Protein AF-A0A7M4DLL0-F1 (afdb_monomer)

InterPro domains:
  IPR001647 DNA-binding HTH domain, TetR-type [PF00440] (39-81)
  IPR001647 DNA-binding HTH domain, TetR-type [PS50977] (33-93)
  IPR004111 Tetracycline repressor TetR, C-terminal [PF02909] (99-243)
  IPR009057 Homedomain-like superfamily [SSF46689] (28-89)
  IPR036271 Tetracyclin repressor-like, C-terminal domain superfamily [SSF48498] (102-246)
  IPR050109 HTH-type, TetR-like transcriptional regulator [PTHR30055] (26-241)

Radius of gyration: 31.82 Å; Cα contacts (8 Å, |Δi|>4): 227; chains: 1; bounding box: 56×54×124 Å

Foldseek 3Di:
DDDPDPDPPDDDDPLQCVLVVNPDDPDDDPPDLDDLVLLLVLQQVCCQVPNNVRRDLCSSCVSSVHDSVVVCSHAVDPVSSVLSNLSVLLDAQDCQLVPDPALLSNLVSLLVSLLVSCLSRVNNLVDDDPDQNPGDRSVNSLVSQCVSCVPFLDDPVRSSVLSCVSNVLSSVLNNVVVVLCVVQVVVVHDSLVVLVVVLVVVQVVDDCLVCVPVVVCSVVVVSNDPDDVSVVVVVVSSVVVVVVSVCVVVVHDDDDPDDPPVVVDLCPPVPDPVSVVVVVVVVVVVVVVVVVSVVVVVVVVVVVVVVVVVVVVVVVVVVVVVVVVVVVVVVVD

Secondary structure (DSSP, 8-state):
---SS-----PPPHHHHHHTT-S-----SS--S--HHHHHHHHHHHHHHH-GGG--HHHHHHHHTS-HHHHTTT--SHHHHHHHHHHHHH-PPPHHHHS-SSHHHHHHHHHHHHHHHHHH-GGGGGS---S---SHHHHHHHHHHHHHHTTSS--HHHHHHHHHHHHHHHHHHHHHHHHHHHHHHHTT--HHHHHHHHHHHHHHH--TTT-HHHHHHHHTTTTS----HHHHHHHHHHHHHHHHHHHHHTTPPPPPPPP-TTTT-TT--TT-HHHHHHHHHHHHHHHHHHHHHHHHHHHHHHHHHHHHHHHHHHHHHHHHHHHHHHHHHHT--

Nearest PDB structures (foldseek):
  2y2z-assembly1_A  TM=8.578E-01  e=3.218E-08  Streptomyces antibioticus
  3zql-assembly1_D  TM=8.041E-01  e=1.863E-08  Streptomyces antibioticus
  2opt-assembly1_A  TM=8.557E-01  e=3.508E-06  Streptomyces coelicolor
  3b6c-assembly1_A  TM=8.442E-01  e=6.637E-06  Streptomyces coelicolor
  2opt-assembly1_B  TM=8.183E-01  e=7.963E-06  Streptomyces coelicolor

Organism: NCBI:txid2761496

Sequence (333 aa):
MKKADGQIEVELPRGIALAWGVAANPQRGPKREMSIERIVEAAVEIADADGIGAVSMSAVAGRLGFTTMSLYRYVSAKDDLTLLMQEYGIGLPPLSVQEAQTWKEGLLAFYRANVDIYQAHPWILDIPIQGTPNTPNNLAWLEAGLVLMQDTPLDVSEQISVVLLFTGHARWAAGVTRGYVQSASEHGQSTAELERAEAELIASLVTEEMFPTLTAAIRAGALVDDSDPFEFGVHRILEGVEHHVADRIAGGAAPAPVRDWQAERTDAHPKDPAVRQARAARREAEAKLREALRKEREAVTKAEDRAAKAADKAQAQAAKERERQEKEAARKV

Structure (mmCIF, N/CA/C/O backbone):
data_AF-A0A7M4DLL0-F1
#
_entry.id   AF-A0A7M4DLL0-F1
#
loop_
_atom_site.group_PDB
_atom_site.id
_atom_site.type_symbol
_atom_site.label_atom_id
_atom_site.label_alt_id
_atom_site.label_comp_id
_atom_site.label_asym_id
_atom_site.label_entity_id
_atom_site.label_seq_id
_atom_site.pdbx_PDB_ins_code
_atom_site.Cartn_x
_atom_site.Cartn_y
_atom_site.Cartn_z
_atom_site.occupancy
_atom_site.B_iso_or_equiv
_atom_site.auth_seq_id
_atom_site.auth_comp_id
_atom_site.auth_asym_id
_atom_site.auth_atom_id
_atom_site.pdbx_PDB_model_num
ATOM 1 N N . MET A 1 1 ? 19.351 -14.383 40.706 1.00 34.81 1 MET A N 1
ATOM 2 C CA . MET A 1 1 ? 19.620 -15.804 40.386 1.00 34.81 1 MET A CA 1
ATOM 3 C C . MET A 1 1 ? 19.053 -16.084 39.004 1.00 34.81 1 MET A C 1
ATOM 5 O O . MET A 1 1 ? 17.856 -15.921 38.825 1.00 34.81 1 MET A O 1
ATOM 9 N N . LYS A 1 2 ? 19.916 -16.406 38.029 1.00 33.91 2 LYS A N 1
ATOM 10 C CA . LYS A 1 2 ? 19.536 -16.822 36.667 1.00 33.91 2 LYS A CA 1
ATOM 11 C C . LYS A 1 2 ? 18.716 -18.116 36.743 1.00 33.91 2 LYS A C 1
ATOM 13 O O . LYS A 1 2 ? 19.192 -19.067 37.359 1.00 33.91 2 LYS A O 1
ATOM 18 N N . LYS A 1 3 ? 17.536 -18.166 36.119 1.00 37.09 3 LYS A N 1
ATOM 19 C CA . LYS A 1 3 ? 16.896 -19.441 35.774 1.00 37.09 3 LYS A CA 1
ATOM 20 C C . LYS A 1 3 ? 17.438 -19.902 34.424 1.00 37.09 3 LYS A C 1
ATOM 22 O O . LYS A 1 3 ? 17.571 -19.109 33.498 1.00 37.09 3 LYS A O 1
ATOM 27 N N . ALA A 1 4 ? 17.835 -21.165 34.392 1.00 44.62 4 ALA A N 1
ATOM 28 C CA . ALA A 1 4 ? 18.357 -21.863 33.237 1.00 44.62 4 ALA A CA 1
ATOM 29 C C . ALA A 1 4 ? 17.183 -22.399 32.414 1.00 44.62 4 ALA A C 1
ATOM 31 O O . ALA A 1 4 ? 16.763 -23.529 32.609 1.00 44.62 4 ALA A O 1
ATOM 32 N N . ASP A 1 5 ? 16.635 -21.553 31.554 1.00 48.12 5 ASP A N 1
ATOM 33 C CA . ASP A 1 5 ? 16.048 -21.970 30.287 1.00 48.12 5 ASP A CA 1
ATOM 34 C C . ASP A 1 5 ? 16.029 -20.729 29.399 1.00 48.12 5 ASP A C 1
ATOM 36 O O . ASP A 1 5 ? 15.667 -19.649 29.862 1.00 48.12 5 ASP A O 1
ATOM 40 N N . GLY A 1 6 ? 16.498 -20.835 28.161 1.00 46.03 6 GLY A N 1
ATOM 41 C CA . GLY A 1 6 ? 16.689 -19.705 27.240 1.00 46.03 6 GLY A CA 1
ATOM 42 C C . GLY A 1 6 ? 15.393 -19.050 26.745 1.00 46.03 6 GLY A C 1
ATOM 43 O O . GLY A 1 6 ? 15.379 -18.497 25.650 1.00 46.03 6 GLY A O 1
ATOM 44 N N . GLN A 1 7 ? 14.305 -19.130 27.511 1.00 43.28 7 GLN A N 1
ATOM 45 C CA . GLN A 1 7 ? 13.048 -18.464 27.218 1.00 43.28 7 GLN A CA 1
ATOM 46 C C . GLN A 1 7 ? 13.228 -16.969 27.469 1.00 43.28 7 GLN A C 1
ATOM 48 O O . GLN A 1 7 ? 13.350 -16.511 28.605 1.00 43.28 7 GLN A O 1
ATOM 53 N N . ILE A 1 8 ? 13.278 -16.201 26.384 1.00 42.28 8 ILE A N 1
ATOM 54 C CA . ILE A 1 8 ? 13.073 -14.760 26.449 1.00 42.28 8 ILE A CA 1
ATOM 55 C C . ILE A 1 8 ? 11.632 -14.580 26.934 1.00 42.28 8 ILE A C 1
ATOM 57 O O . ILE A 1 8 ? 10.689 -14.868 26.201 1.00 42.28 8 ILE A O 1
ATOM 61 N N . GLU A 1 9 ? 11.456 -14.171 28.187 1.00 48.12 9 GLU A N 1
ATOM 62 C CA . GLU A 1 9 ? 10.154 -13.771 28.716 1.00 48.12 9 GLU A CA 1
ATOM 63 C C . GLU A 1 9 ? 9.791 -12.440 28.040 1.00 48.12 9 GLU A C 1
ATOM 65 O O . GLU A 1 9 ? 10.252 -11.370 28.437 1.00 48.12 9 GLU A O 1
ATOM 70 N N . VAL A 1 10 ? 9.075 -12.520 26.915 1.00 63.16 10 VAL A N 1
ATOM 71 C CA . VAL A 1 10 ? 8.642 -11.344 26.154 1.00 63.16 10 VAL A CA 1
ATOM 72 C C . VAL A 1 10 ? 7.402 -10.775 26.836 1.00 63.16 10 VAL A C 1
ATOM 74 O O . VAL A 1 10 ? 6.306 -11.316 26.702 1.00 63.16 10 VAL A O 1
ATOM 77 N N . GLU A 1 11 ? 7.567 -9.679 27.576 1.00 75.44 11 GLU A N 1
ATOM 78 C CA . GLU A 1 11 ? 6.433 -8.900 28.076 1.00 75.44 11 GLU A CA 1
ATOM 79 C C . GLU A 1 11 ? 5.709 -8.252 26.886 1.00 75.44 11 GLU A C 1
ATOM 81 O O . GLU A 1 11 ? 6.293 -7.468 26.134 1.00 75.44 11 GLU A O 1
ATOM 86 N N . LEU A 1 12 ? 4.441 -8.619 26.677 1.00 78.12 12 LEU A N 1
ATOM 87 C CA . LEU A 1 12 ? 3.648 -8.113 25.559 1.00 78.12 12 LEU A CA 1
ATOM 88 C C . LEU A 1 12 ? 3.319 -6.626 25.767 1.00 78.12 12 LEU A C 1
ATOM 90 O O . LEU A 1 12 ? 2.722 -6.278 26.791 1.00 78.12 12 LEU A O 1
ATOM 94 N N . PRO A 1 13 ? 3.608 -5.748 24.786 1.00 85.81 13 PRO A N 1
ATOM 95 C CA . PRO A 1 13 ? 3.117 -4.377 24.816 1.00 85.81 13 PRO A CA 1
ATOM 96 C C . PRO A 1 13 ? 1.593 -4.350 24.964 1.00 85.81 13 PRO A C 1
ATOM 98 O O . PRO A 1 13 ? 0.887 -5.184 24.392 1.00 85.81 13 PRO A O 1
ATOM 101 N N . ARG A 1 14 ? 1.067 -3.381 25.717 1.00 83.69 14 ARG A N 1
ATOM 102 C CA . ARG A 1 14 ? -0.350 -3.367 26.107 1.00 83.69 14 ARG A CA 1
ATOM 103 C C . ARG A 1 14 ? -1.311 -3.380 24.915 1.00 83.69 14 ARG A C 1
ATOM 105 O O . ARG A 1 14 ? -2.261 -4.154 24.957 1.00 83.69 14 ARG A O 1
ATOM 112 N N . GLY A 1 15 ? -1.068 -2.599 23.859 1.00 84.25 15 GLY A N 1
ATOM 113 C CA . GLY A 1 15 ? -1.875 -2.642 22.633 1.00 84.25 15 GLY A CA 1
ATOM 114 C C . GLY A 1 15 ? -1.930 -4.033 21.988 1.00 84.25 15 GLY A C 1
ATOM 115 O O . GLY A 1 15 ? -3.007 -4.490 21.616 1.00 84.25 15 GLY A O 1
ATOM 116 N N . ILE A 1 16 ? -0.802 -4.753 21.952 1.00 86.94 16 ILE A N 1
ATOM 117 C CA . ILE A 1 16 ? -0.743 -6.142 21.467 1.00 86.94 16 ILE A CA 1
ATOM 118 C C . ILE A 1 16 ? -1.550 -7.052 22.389 1.00 86.94 16 ILE A C 1
ATOM 120 O O . ILE A 1 16 ? -2.432 -7.771 21.934 1.00 86.94 16 ILE A O 1
ATOM 124 N N . ALA A 1 17 ? -1.322 -6.983 23.699 1.00 85.94 17 ALA A N 1
ATOM 125 C CA . ALA A 1 17 ? -2.065 -7.797 24.656 1.00 85.94 17 ALA A CA 1
ATOM 126 C C . ALA A 1 17 ? -3.587 -7.550 24.593 1.00 85.94 17 ALA A C 1
ATOM 128 O O . ALA A 1 17 ? -4.359 -8.484 24.808 1.00 85.94 17 ALA A O 1
ATOM 129 N N . LEU A 1 18 ? -4.020 -6.321 24.287 1.00 85.50 18 LEU A N 1
ATOM 130 C CA . LEU A 1 18 ? -5.424 -5.979 24.043 1.00 85.50 18 LEU A CA 1
ATOM 131 C C . LEU A 1 18 ? -5.947 -6.587 22.737 1.00 85.50 18 LEU A C 1
ATOM 133 O O . LEU A 1 18 ? -7.020 -7.180 22.761 1.00 85.50 18 LEU A O 1
ATOM 137 N N . ALA A 1 19 ? -5.193 -6.498 21.636 1.00 87.19 19 ALA A N 1
ATOM 138 C CA . ALA A 1 19 ? -5.570 -7.098 20.353 1.00 87.19 19 ALA A CA 1
ATOM 139 C C . ALA A 1 19 ? -5.763 -8.620 20.473 1.00 87.19 19 ALA A C 1
ATOM 141 O O 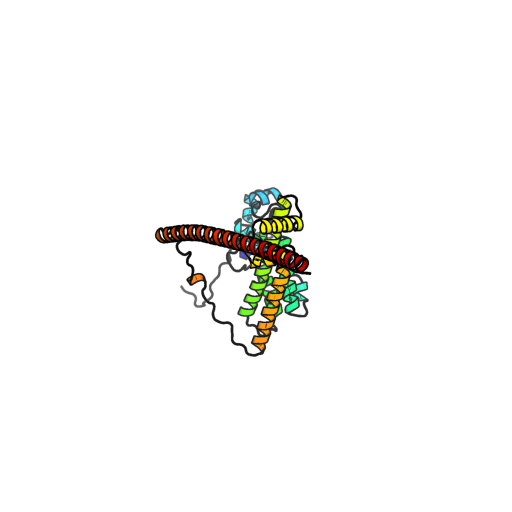. ALA A 1 19 ? -6.729 -9.173 19.963 1.00 87.19 19 ALA A O 1
ATOM 142 N N . TRP A 1 20 ? -4.889 -9.287 21.231 1.00 88.00 20 TRP A N 1
ATOM 143 C CA . TRP A 1 20 ? -4.980 -10.720 21.524 1.00 88.00 20 TRP A CA 1
ATOM 144 C C . TRP A 1 20 ? -6.032 -11.084 22.587 1.00 88.00 20 TRP A C 1
ATOM 146 O O . TRP A 1 20 ? -6.232 -12.263 22.874 1.00 88.00 20 TRP A O 1
ATOM 156 N N . GLY A 1 21 ? -6.676 -10.101 23.224 1.00 81.88 21 GLY A N 1
ATOM 157 C CA . GLY A 1 21 ? -7.633 -10.329 24.313 1.00 81.88 21 GLY A CA 1
ATOM 158 C C . GLY A 1 21 ? -7.017 -10.891 25.605 1.00 81.88 21 GLY A C 1
ATOM 159 O O . GLY A 1 21 ? -7.744 -11.377 26.471 1.00 81.88 21 GLY A O 1
ATOM 160 N N . VAL A 1 22 ? -5.687 -10.833 25.751 1.00 75.50 22 VAL A N 1
ATOM 161 C CA . VAL A 1 22 ? -4.923 -11.386 26.888 1.00 75.50 22 VAL A CA 1
ATOM 162 C C . VAL A 1 22 ? -4.800 -10.374 28.030 1.00 75.50 22 VAL A C 1
ATOM 164 O O . VAL A 1 22 ? -4.792 -10.749 29.204 1.00 75.50 22 VAL A O 1
ATOM 167 N N . ALA A 1 23 ? -4.742 -9.076 27.717 1.00 65.44 23 ALA A N 1
ATOM 168 C CA . ALA A 1 23 ? -4.826 -8.032 28.731 1.00 65.44 23 ALA A CA 1
ATOM 169 C C . ALA A 1 23 ? -6.258 -7.981 29.281 1.00 65.44 23 ALA A C 1
ATOM 171 O O . ALA A 1 23 ? -7.190 -7.546 28.605 1.00 65.44 23 ALA A O 1
ATOM 172 N N . ALA A 1 24 ? -6.418 -8.456 30.519 1.00 52.69 24 ALA A N 1
ATOM 173 C CA . ALA A 1 24 ? -7.695 -8.533 31.209 1.00 52.69 24 ALA A CA 1
ATOM 174 C C . ALA A 1 24 ? -8.470 -7.207 31.125 1.00 52.69 24 ALA A C 1
ATOM 176 O O . ALA A 1 24 ? -8.054 -6.169 31.642 1.00 52.69 24 ALA A O 1
ATOM 177 N N . ASN A 1 25 ? -9.643 -7.277 30.501 1.00 52.81 25 ASN A N 1
ATOM 178 C CA . ASN A 1 25 ? -10.695 -6.277 30.607 1.00 52.81 25 ASN A CA 1
ATOM 179 C C . ASN A 1 25 ? -11.059 -6.120 32.101 1.00 52.81 25 ASN A C 1
ATOM 181 O O . ASN A 1 25 ? -11.119 -7.140 32.797 1.00 52.81 25 ASN A O 1
ATOM 185 N N . PRO A 1 26 ? -11.350 -4.924 32.646 1.00 48.69 26 PRO A N 1
ATOM 186 C CA . PRO A 1 26 ? -12.098 -4.845 33.899 1.00 48.69 26 PRO A CA 1
ATOM 187 C C . PRO A 1 26 ? -13.423 -5.623 33.748 1.00 48.69 26 PRO A C 1
ATOM 189 O O . PRO A 1 26 ? -14.379 -5.162 33.128 1.00 48.69 26 PRO A O 1
ATOM 192 N N . GLN A 1 27 ? -13.444 -6.854 34.263 1.00 51.03 27 GLN A N 1
ATOM 193 C CA . GLN A 1 27 ? -14.479 -7.861 34.024 1.00 51.03 27 GLN A CA 1
ATOM 194 C C . GLN A 1 27 ? -15.740 -7.652 34.888 1.00 51.03 27 GLN A C 1
ATOM 196 O O . GLN A 1 27 ? -15.652 -7.335 36.070 1.00 51.03 27 GLN A O 1
ATOM 201 N N . ARG A 1 28 ? -16.891 -7.982 34.271 1.00 39.56 28 ARG A N 1
ATOM 202 C CA . ARG A 1 28 ? -18.240 -8.321 34.798 1.00 39.56 28 ARG A CA 1
ATOM 203 C C . ARG A 1 28 ? -19.088 -7.228 35.485 1.00 39.56 28 ARG A C 1
ATOM 205 O O . ARG A 1 28 ? -18.905 -6.878 36.643 1.00 39.56 28 ARG A O 1
ATOM 212 N N . GLY A 1 29 ? -20.138 -6.821 34.761 1.00 53.19 29 GLY A N 1
ATOM 213 C CA . GLY A 1 29 ? -21.315 -6.049 35.188 1.00 53.19 29 GLY A CA 1
ATOM 214 C C . GLY A 1 29 ? -22.327 -5.949 34.024 1.00 53.19 29 GLY A C 1
ATOM 215 O O . GLY A 1 29 ? -21.999 -6.417 32.931 1.00 53.19 29 GLY A O 1
ATOM 216 N N . PRO A 1 30 ? -23.539 -5.379 34.210 1.00 47.50 30 PRO A N 1
ATOM 217 C CA . PRO A 1 30 ? -24.503 -5.167 33.118 1.00 47.50 30 PRO A CA 1
ATOM 218 C C . PRO A 1 30 ? -23.840 -4.434 31.944 1.00 47.50 30 PRO A C 1
ATOM 220 O O . PRO A 1 30 ? -22.942 -3.630 32.194 1.00 47.50 30 PRO A O 1
ATOM 223 N N . LYS A 1 31 ? -24.260 -4.716 30.695 1.00 51.00 31 LYS A N 1
ATOM 224 C CA . LYS A 1 31 ? -23.703 -4.156 29.440 1.00 51.00 31 LYS A CA 1
ATOM 225 C C . LYS A 1 31 ? -23.328 -2.677 29.637 1.00 51.00 31 LYS A C 1
ATOM 227 O O . LYS A 1 31 ? -24.205 -1.817 29.658 1.00 51.00 31 LYS A O 1
ATOM 232 N N . ARG A 1 32 ? -22.040 -2.380 29.853 1.00 62.53 32 ARG A N 1
ATOM 233 C CA . ARG A 1 32 ? -21.584 -0.992 29.976 1.00 62.53 32 ARG A CA 1
ATOM 234 C C . ARG A 1 32 ? -21.707 -0.334 28.612 1.00 62.53 32 ARG A C 1
ATOM 236 O O . ARG A 1 32 ? -21.435 -0.952 27.588 1.00 62.53 32 ARG A O 1
ATOM 243 N N . GLU A 1 33 ? -22.075 0.938 28.620 1.00 69.25 33 GLU A N 1
ATOM 244 C CA . GLU A 1 33 ? -22.186 1.760 27.415 1.00 69.25 33 GLU A CA 1
ATOM 245 C C . GLU A 1 33 ? -20.846 1.924 26.668 1.00 69.25 33 GLU A C 1
ATOM 247 O O . GLU A 1 33 ? -20.856 2.317 25.509 1.00 69.25 33 GLU A O 1
ATOM 252 N N . MET A 1 34 ? -19.703 1.575 27.275 1.00 78.12 34 MET A N 1
ATOM 253 C CA . MET A 1 34 ? -18.370 1.751 26.691 1.00 78.12 34 MET A CA 1
ATOM 254 C C . MET A 1 34 ? -17.525 0.471 26.795 1.00 78.12 34 MET A C 1
ATOM 256 O O . MET A 1 34 ? -17.404 -0.101 27.881 1.00 78.12 34 MET A O 1
ATOM 260 N N . SER A 1 35 ? -16.937 0.053 25.671 1.00 88.00 35 SER A N 1
ATOM 261 C CA . SER A 1 35 ? -16.023 -1.091 25.531 1.00 88.00 35 SER A CA 1
ATOM 262 C C . SER A 1 35 ? -14.882 -0.745 24.563 1.00 88.00 35 SER A C 1
ATOM 264 O O . SER A 1 35 ? -14.955 0.282 23.887 1.00 88.00 35 SER A O 1
ATOM 266 N N . ILE A 1 36 ? -13.830 -1.571 24.500 1.00 89.50 36 ILE A N 1
ATOM 267 C CA . ILE A 1 36 ? -12.708 -1.353 23.567 1.00 89.50 36 ILE A CA 1
ATOM 268 C C . ILE A 1 36 ? -13.210 -1.401 22.128 1.00 89.50 36 ILE A C 1
ATOM 270 O O . ILE A 1 36 ? -12.876 -0.525 21.344 1.00 89.50 36 ILE A O 1
ATOM 274 N N . GLU A 1 37 ? -14.076 -2.360 21.817 1.00 89.38 37 GLU A N 1
ATOM 275 C CA . GLU A 1 37 ? -14.661 -2.548 20.491 1.00 89.38 37 GLU A CA 1
ATOM 276 C C . GLU A 1 37 ? -15.412 -1.288 20.049 1.00 89.38 37 GLU A C 1
ATOM 278 O O . GLU A 1 37 ? -15.155 -0.782 18.965 1.00 89.38 37 GLU A O 1
ATOM 283 N N . ARG A 1 38 ? -16.240 -0.697 20.927 1.00 92.06 38 ARG A N 1
ATOM 284 C CA . ARG A 1 38 ? -16.949 0.565 20.631 1.00 92.06 38 ARG A CA 1
ATOM 285 C C . ARG A 1 38 ? -16.011 1.763 20.479 1.00 92.06 38 ARG A C 1
ATOM 287 O O . ARG A 1 38 ? -16.311 2.679 19.720 1.00 92.06 38 ARG A O 1
ATOM 294 N N . ILE A 1 39 ? -14.906 1.796 21.230 1.00 94.88 39 ILE A N 1
ATOM 295 C CA . ILE A 1 39 ? -13.882 2.846 21.103 1.00 94.88 39 ILE A CA 1
ATOM 296 C C . ILE A 1 39 ? -13.179 2.736 19.748 1.00 94.88 39 ILE A C 1
ATOM 298 O O . ILE A 1 39 ? -12.987 3.754 19.087 1.00 94.88 39 ILE A O 1
ATOM 302 N N . VAL A 1 40 ? -12.816 1.519 19.342 1.00 96.00 40 VAL A N 1
ATOM 303 C CA . VAL A 1 40 ? -12.153 1.243 18.064 1.00 96.00 40 VAL A CA 1
ATOM 304 C C . VAL A 1 40 ? -13.091 1.529 16.896 1.00 96.00 40 VAL A C 1
ATOM 306 O O . VAL A 1 40 ? -12.699 2.268 16.004 1.00 96.00 40 VAL A O 1
ATOM 309 N N . GLU A 1 41 ? -14.333 1.044 16.940 1.00 96.00 41 GLU A N 1
ATOM 310 C CA . GLU A 1 41 ? -15.364 1.299 15.923 1.00 96.00 41 GLU A CA 1
ATOM 311 C C . GLU A 1 41 ? -15.568 2.806 15.709 1.00 96.00 41 GLU A C 1
ATOM 313 O O . GLU A 1 41 ? -15.404 3.301 14.599 1.00 96.00 41 GLU A O 1
ATOM 318 N N . ALA A 1 42 ? -15.783 3.577 16.781 1.00 97.00 42 ALA A N 1
ATOM 319 C CA . ALA A 1 42 ? -15.935 5.028 16.671 1.00 97.00 42 ALA A CA 1
ATOM 320 C C . ALA A 1 42 ? -14.678 5.736 16.139 1.00 97.00 42 ALA A C 1
ATOM 322 O O . ALA A 1 42 ? -14.787 6.769 15.481 1.00 97.00 42 ALA A O 1
ATOM 323 N N . ALA A 1 43 ? -13.482 5.222 16.438 1.00 97.69 43 ALA A N 1
ATOM 324 C CA . ALA A 1 43 ? -12.239 5.773 15.913 1.00 97.69 43 ALA A CA 1
ATOM 325 C C . ALA A 1 43 ? -12.053 5.457 14.421 1.00 97.69 43 ALA A C 1
ATOM 327 O O . ALA A 1 43 ? -11.623 6.336 13.674 1.00 97.69 43 ALA A O 1
ATOM 328 N N . VAL A 1 44 ? -12.418 4.248 13.985 1.00 98.06 44 VAL A N 1
ATOM 329 C CA . VAL A 1 44 ? -12.423 3.836 12.574 1.00 98.06 44 VAL A CA 1
ATOM 330 C C . VAL A 1 44 ? -13.426 4.665 11.783 1.00 98.06 44 VAL A C 1
ATOM 332 O O . VAL A 1 44 ? -13.046 5.234 10.771 1.00 98.06 44 VAL A O 1
ATOM 335 N N . GLU A 1 45 ? -14.638 4.885 12.295 1.00 97.38 45 GLU A N 1
ATOM 336 C CA . GLU A 1 45 ? -15.615 5.751 11.623 1.00 97.38 45 GLU A CA 1
ATOM 337 C C . GLU A 1 45 ? -15.145 7.214 11.480 1.00 97.38 45 GLU A C 1
ATOM 339 O O . GLU A 1 45 ? -15.583 7.922 10.574 1.00 97.38 45 GLU A O 1
ATOM 344 N N . ILE A 1 46 ? -14.311 7.718 12.401 1.00 97.94 46 ILE A N 1
ATOM 345 C CA . ILE A 1 46 ? -13.673 9.039 12.248 1.00 97.94 46 ILE A CA 1
ATOM 346 C C . ILE A 1 46 ? -12.602 8.966 11.159 1.00 97.94 46 ILE A C 1
ATOM 348 O O . ILE A 1 46 ? -12.522 9.860 10.325 1.00 97.94 46 ILE A O 1
ATOM 352 N N . ALA A 1 47 ? -11.784 7.914 11.156 1.00 97.56 47 ALA A N 1
ATOM 353 C CA . ALA A 1 47 ? -10.704 7.754 10.192 1.00 97.56 47 ALA A CA 1
ATOM 354 C C . ALA A 1 47 ? -11.207 7.529 8.757 1.00 97.56 47 ALA A C 1
ATOM 356 O O . ALA A 1 47 ? -10.604 8.050 7.824 1.00 97.56 47 ALA A O 1
ATOM 357 N N . ASP A 1 48 ? -12.305 6.794 8.581 1.00 95.94 48 ASP A N 1
ATOM 358 C CA . ASP A 1 48 ? -12.946 6.567 7.283 1.00 95.94 48 ASP A CA 1
ATOM 359 C C . ASP A 1 48 ? -13.515 7.869 6.700 1.00 95.94 48 ASP A C 1
ATOM 361 O O . ASP A 1 48 ? -13.441 8.086 5.494 1.00 95.94 48 ASP A O 1
ATOM 365 N N . ALA A 1 49 ? -14.056 8.749 7.551 1.00 94.81 49 ALA A N 1
ATOM 366 C CA . ALA A 1 49 ? -14.656 10.012 7.123 1.00 94.81 49 ALA A CA 1
ATOM 367 C C . ALA A 1 49 ? -13.623 11.132 6.916 1.00 94.81 49 ALA A C 1
ATOM 369 O O . ALA A 1 49 ? -13.654 11.828 5.904 1.00 94.81 49 ALA A O 1
ATOM 370 N N . ASP A 1 50 ? -12.712 11.301 7.876 1.00 94.38 50 ASP A N 1
ATOM 371 C CA . ASP A 1 50 ? -11.862 12.491 7.999 1.00 94.38 50 ASP A CA 1
ATOM 372 C C . ASP A 1 50 ? -10.352 12.159 7.973 1.00 94.38 50 ASP A C 1
ATOM 374 O O . ASP A 1 50 ? -9.500 13.034 8.160 1.00 94.38 50 ASP A O 1
ATOM 378 N N . GLY A 1 51 ? -9.994 10.889 7.759 1.00 94.12 51 GLY A N 1
ATOM 379 C CA . GLY A 1 51 ? -8.614 10.404 7.731 1.00 94.12 51 GLY A CA 1
ATOM 380 C C . GLY A 1 51 ? -7.985 10.191 9.115 1.00 94.12 51 GLY A C 1
ATOM 381 O O . GLY A 1 51 ? -8.470 10.648 10.154 1.00 94.12 51 GLY A O 1
ATOM 382 N N . ILE A 1 52 ? -6.825 9.517 9.148 1.00 95.56 52 ILE A N 1
ATOM 383 C CA . ILE A 1 52 ? -6.140 9.164 10.410 1.00 95.56 52 ILE A CA 1
ATOM 384 C C . ILE A 1 52 ? -5.719 10.390 11.238 1.00 95.56 52 ILE A C 1
ATOM 386 O O . ILE A 1 52 ? -5.581 10.320 12.462 1.00 95.56 52 ILE A O 1
ATOM 390 N N . GLY A 1 53 ? -5.512 11.533 10.577 1.00 95.12 53 GLY A N 1
ATOM 391 C CA . GLY A 1 53 ? -5.127 12.791 11.215 1.00 95.12 53 GLY A CA 1
ATOM 392 C C . GLY A 1 53 ? -6.204 13.350 12.148 1.00 95.12 53 GLY A C 1
ATOM 393 O O . GLY A 1 53 ? -5.864 13.938 13.177 1.00 95.12 53 GLY A O 1
ATOM 394 N N . ALA A 1 54 ? -7.485 13.117 11.840 1.00 95.94 54 ALA A N 1
ATOM 395 C CA . ALA A 1 54 ? -8.619 13.564 12.650 1.00 95.94 54 ALA A CA 1
ATOM 396 C C . ALA A 1 54 ? -8.802 12.738 13.937 1.00 95.94 54 ALA A C 1
ATOM 398 O O . ALA A 1 54 ? -9.426 13.184 14.907 1.00 95.94 54 ALA A O 1
ATOM 399 N N . VAL A 1 55 ? -8.209 11.543 13.990 1.00 97.31 55 VAL A N 1
ATOM 400 C CA . VAL A 1 55 ? -8.333 10.638 15.129 1.00 97.31 55 VAL A CA 1
ATOM 401 C C . VAL A 1 55 ? -7.510 11.156 16.308 1.00 97.31 55 VAL A C 1
ATOM 403 O O . VAL A 1 55 ? -6.272 11.174 16.321 1.00 97.31 55 VAL A O 1
ATOM 406 N N . SER A 1 56 ? -8.222 11.554 17.356 1.00 96.38 56 SER A N 1
ATOM 407 C CA . SER A 1 56 ? -7.660 11.948 18.644 1.00 96.38 56 SER A CA 1
ATOM 408 C C . SER A 1 56 ? -8.490 11.364 19.781 1.00 96.38 56 SER A C 1
ATOM 410 O O . SER A 1 56 ? -9.694 11.153 19.633 1.00 96.38 56 SER A O 1
ATOM 412 N N . MET A 1 57 ? -7.874 11.161 20.949 1.00 95.81 57 MET A N 1
ATOM 413 C CA . MET A 1 57 ? -8.588 10.652 22.128 1.00 95.81 57 MET A CA 1
ATOM 414 C C . MET A 1 57 ? -9.799 11.530 22.485 1.00 95.81 57 MET A C 1
ATOM 416 O O . MET A 1 57 ? -10.826 11.020 22.917 1.00 95.81 57 MET A O 1
ATOM 420 N N . SER A 1 58 ? -9.705 12.848 22.282 1.00 95.25 58 SER A N 1
ATOM 421 C CA . SER A 1 58 ? -10.817 13.783 22.483 1.00 95.25 58 SER A CA 1
ATOM 422 C C . SER A 1 58 ? -11.913 13.656 21.428 1.00 95.25 58 SER A C 1
ATOM 424 O O . SER A 1 58 ? -13.084 13.712 21.791 1.00 95.25 58 SER A O 1
ATOM 426 N N . ALA A 1 59 ? -11.560 13.476 20.150 1.00 96.62 59 ALA A N 1
ATOM 427 C CA . ALA A 1 59 ? -12.542 13.320 19.076 1.00 96.62 59 ALA A CA 1
ATOM 428 C C . ALA A 1 59 ? -13.355 12.031 19.260 1.00 96.62 59 ALA A C 1
ATOM 430 O O . ALA A 1 59 ? -14.583 12.065 19.216 1.00 96.62 59 ALA A O 1
ATOM 431 N N . VAL A 1 60 ? -12.681 10.922 19.580 1.00 96.88 60 VAL A N 1
ATOM 432 C CA . VAL A 1 60 ? -13.335 9.633 19.859 1.00 96.88 60 VAL A CA 1
ATOM 433 C C . VAL A 1 60 ? -14.225 9.733 21.100 1.00 96.88 60 VAL A C 1
ATOM 435 O O . VAL A 1 60 ? -15.370 9.286 21.085 1.00 96.88 60 VAL A O 1
ATOM 438 N N . ALA A 1 61 ? -13.742 10.375 22.170 1.00 94.44 61 ALA A N 1
ATOM 439 C CA . ALA A 1 61 ? -14.536 10.585 23.378 1.00 94.44 61 ALA A CA 1
ATOM 440 C C . ALA A 1 61 ? -15.789 11.429 23.105 1.00 94.44 61 ALA A C 1
ATOM 442 O O . ALA A 1 61 ? -16.881 11.054 23.530 1.00 94.44 61 ALA A O 1
ATOM 443 N N . GLY A 1 62 ? -15.638 12.522 22.351 1.00 95.31 62 GLY A N 1
ATOM 444 C CA . GLY A 1 62 ? -16.738 13.388 21.937 1.00 95.31 62 GLY A CA 1
ATOM 445 C C . GLY A 1 62 ? -17.784 12.646 21.106 1.00 95.31 62 GLY A C 1
ATOM 446 O O . GLY A 1 62 ? -18.970 12.750 21.410 1.00 95.31 62 GLY A O 1
ATOM 447 N N . ARG A 1 63 ? -17.354 11.833 20.131 1.00 94.62 63 ARG A N 1
ATOM 448 C CA . ARG A 1 63 ? -18.249 11.006 19.302 1.00 94.62 63 ARG A CA 1
ATOM 449 C C . ARG A 1 63 ? -19.049 10.000 20.131 1.00 94.62 63 ARG A C 1
ATOM 451 O O . ARG A 1 63 ? -20.217 9.765 19.846 1.00 94.62 63 ARG A O 1
ATOM 458 N N . LEU A 1 64 ? -18.447 9.451 21.185 1.00 94.31 64 LEU A N 1
ATOM 459 C CA . LEU A 1 64 ? -19.100 8.499 22.087 1.00 94.31 64 LEU A CA 1
ATOM 460 C C . LEU A 1 64 ? -19.871 9.152 23.250 1.00 94.31 64 LEU A C 1
ATOM 462 O O . LEU A 1 64 ? -20.489 8.435 24.033 1.00 94.31 64 LEU A O 1
ATOM 466 N N . GLY A 1 65 ? -19.830 10.480 23.402 1.00 92.69 65 GLY A N 1
ATOM 467 C CA . GLY A 1 65 ? -20.470 11.182 24.521 1.00 92.69 65 GLY A CA 1
ATOM 468 C C . GLY A 1 65 ? -19.779 10.987 25.880 1.00 92.69 65 GLY A C 1
ATOM 469 O O . GLY A 1 65 ? -20.404 11.175 26.922 1.00 92.69 65 GLY A O 1
ATOM 470 N N . PHE A 1 66 ? -18.492 10.623 25.895 1.00 92.69 66 PHE A N 1
ATOM 471 C CA . PHE A 1 66 ? -17.698 10.428 27.112 1.00 92.69 66 PHE A CA 1
ATOM 472 C C . PHE A 1 66 ? -16.573 11.460 27.248 1.00 92.69 66 PHE A C 1
ATOM 474 O O . PHE A 1 66 ? -16.251 12.221 26.342 1.00 92.69 66 PHE A O 1
ATOM 481 N N . THR A 1 67 ? -15.935 11.480 28.419 1.00 91.75 67 THR A N 1
ATOM 482 C CA . THR A 1 67 ? -14.723 12.274 28.650 1.00 91.75 67 THR A CA 1
ATOM 483 C C . THR A 1 67 ? -13.478 11.530 28.176 1.00 91.75 67 THR A C 1
ATOM 485 O O . THR A 1 67 ? -13.385 10.311 28.324 1.00 91.75 67 THR A O 1
ATOM 488 N N . THR A 1 68 ? -12.457 12.253 27.711 1.00 92.38 68 THR A N 1
ATOM 489 C CA . THR A 1 68 ? -11.163 11.672 27.298 1.00 92.38 68 THR A CA 1
ATOM 490 C C . THR A 1 68 ? -10.534 10.796 28.389 1.00 92.38 68 THR A C 1
ATOM 492 O O . THR A 1 68 ? -10.039 9.706 28.118 1.00 92.38 68 THR A O 1
ATOM 495 N N . MET A 1 69 ? -10.626 11.224 29.655 1.00 89.38 69 MET A N 1
ATOM 496 C CA . MET A 1 69 ? -10.149 10.452 30.815 1.00 89.38 69 MET A CA 1
ATOM 497 C C . MET A 1 69 ? -10.830 9.088 30.956 1.00 89.38 69 MET A C 1
ATOM 499 O O . MET A 1 69 ? -10.252 8.159 31.519 1.00 89.38 69 MET A O 1
ATOM 503 N N . SER A 1 70 ? -12.059 8.952 30.459 1.00 88.88 70 SER A N 1
ATOM 504 C CA . SER A 1 70 ? -12.780 7.687 30.501 1.00 88.88 70 SER A CA 1
ATOM 505 C C . SER A 1 70 ? -12.238 6.673 29.494 1.00 88.88 70 SER A C 1
ATOM 507 O O . SER A 1 70 ? -12.205 5.487 29.824 1.00 88.88 70 SER A O 1
ATOM 509 N N . LEU A 1 71 ? -11.752 7.125 28.333 1.00 89.88 71 LEU A N 1
ATOM 510 C CA . LEU A 1 71 ? -11.154 6.267 27.303 1.00 89.88 71 LEU A CA 1
ATOM 511 C C . LEU A 1 71 ? -9.800 5.702 27.745 1.00 89.88 71 LEU A C 1
ATOM 513 O O . LEU A 1 71 ? -9.543 4.520 27.531 1.00 89.88 71 LEU A O 1
ATOM 517 N N . TYR A 1 72 ? -8.979 6.496 28.445 1.00 89.75 72 TYR A N 1
ATOM 518 C CA . TYR A 1 72 ? -7.656 6.061 28.921 1.00 89.75 72 TYR A CA 1
ATOM 519 C C . TYR A 1 72 ? -7.681 4.852 29.872 1.00 89.75 72 TYR A C 1
ATOM 521 O O . TYR A 1 72 ? -6.669 4.173 30.050 1.00 89.75 72 TYR A O 1
ATOM 529 N N . ARG A 1 73 ? -8.839 4.533 30.471 1.00 86.25 73 ARG A N 1
ATOM 530 C CA . ARG A 1 73 ? -9.012 3.291 31.246 1.00 86.25 73 ARG A CA 1
ATOM 531 C C . ARG A 1 73 ? -8.954 2.035 30.373 1.00 86.25 73 ARG A C 1
ATOM 533 O O . ARG A 1 73 ? -8.535 0.991 30.863 1.00 86.25 73 ARG A O 1
ATOM 540 N N . TYR A 1 74 ? -9.364 2.145 29.114 1.00 86.75 74 TYR A N 1
ATOM 541 C CA . TYR A 1 74 ? -9.454 1.042 28.160 1.00 86.75 74 TYR A CA 1
ATOM 542 C C . TYR A 1 74 ? -8.227 1.000 27.250 1.00 86.75 74 TYR A C 1
ATOM 544 O O . TYR A 1 74 ? -7.618 -0.055 27.104 1.00 86.75 74 TYR A O 1
ATOM 552 N N . VAL A 1 75 ? -7.815 2.156 26.721 1.00 88.06 75 VAL A N 1
ATOM 553 C CA . VAL A 1 75 ? -6.690 2.276 25.787 1.00 88.06 75 VAL A CA 1
ATOM 554 C C . VAL A 1 75 ? -5.708 3.325 26.303 1.00 88.06 75 VAL A C 1
ATOM 556 O O . VAL A 1 75 ? -6.060 4.494 26.440 1.00 88.06 75 VAL A O 1
ATOM 559 N N . SER A 1 76 ? -4.487 2.908 26.642 1.00 84.88 76 SER A N 1
ATOM 560 C CA . SER A 1 76 ? -3.511 3.743 27.363 1.00 84.88 76 SER A CA 1
ATOM 561 C C . SER A 1 76 ? -2.913 4.874 26.537 1.00 84.88 76 SER A C 1
ATOM 563 O O . SER A 1 76 ? -2.552 5.904 27.104 1.00 84.88 76 SER A O 1
ATOM 565 N N . ALA A 1 77 ? -2.781 4.683 25.228 1.00 89.62 77 ALA A N 1
ATOM 566 C CA . ALA A 1 77 ? -2.114 5.623 24.342 1.00 89.62 77 ALA A CA 1
ATOM 567 C C . ALA A 1 77 ? -2.803 5.696 22.975 1.00 89.62 77 ALA A C 1
ATOM 569 O O . ALA A 1 77 ? -3.498 4.769 22.561 1.00 89.62 77 ALA A O 1
ATOM 570 N N . LYS A 1 78 ? -2.563 6.791 22.244 1.00 89.62 78 LYS A N 1
ATOM 571 C CA . LYS A 1 78 ? -3.016 6.924 20.851 1.00 89.62 78 LYS A CA 1
ATOM 572 C C . LYS A 1 78 ? -2.428 5.821 19.962 1.00 89.62 78 LYS A C 1
ATOM 574 O O . LYS A 1 78 ? -3.118 5.341 19.068 1.00 89.62 78 LYS A O 1
ATOM 579 N N . ASP A 1 79 ? -1.196 5.398 20.226 1.00 90.06 79 ASP A N 1
ATOM 580 C CA . ASP A 1 79 ? -0.535 4.352 19.442 1.00 90.06 79 ASP A CA 1
ATOM 581 C C . ASP A 1 79 ? -1.199 2.984 19.660 1.00 90.06 79 ASP A C 1
ATOM 583 O O . ASP A 1 79 ? -1.451 2.272 18.692 1.00 90.06 79 ASP A O 1
ATOM 587 N N . ASP A 1 80 ? -1.601 2.665 20.901 1.00 91.00 80 ASP A N 1
ATOM 588 C CA . ASP A 1 80 ? -2.396 1.463 21.196 1.00 91.00 80 ASP A CA 1
ATOM 589 C C . ASP A 1 80 ? -3.742 1.502 20.454 1.00 91.00 80 ASP A C 1
ATOM 591 O O . ASP A 1 80 ? -4.171 0.496 19.895 1.00 91.00 80 ASP A O 1
ATOM 595 N N . LEU A 1 81 ? -4.404 2.667 20.417 1.00 93.75 81 LEU A N 1
ATOM 596 C CA . LEU A 1 81 ? -5.653 2.838 19.669 1.00 93.75 81 LEU A CA 1
ATOM 597 C C . LEU A 1 81 ? -5.428 2.636 18.170 1.00 93.75 81 LEU A C 1
ATOM 599 O O . LEU A 1 81 ? -6.188 1.917 17.538 1.00 93.75 81 LEU A O 1
ATOM 603 N N . THR A 1 82 ? -4.374 3.233 17.616 1.00 93.94 82 THR A N 1
ATOM 604 C CA . THR A 1 82 ? -4.038 3.138 16.187 1.00 93.94 82 THR A CA 1
ATOM 605 C C . THR A 1 82 ? -3.758 1.691 15.782 1.00 93.94 82 THR A C 1
ATOM 607 O O . THR A 1 82 ? -4.218 1.247 14.734 1.00 93.94 82 THR A O 1
ATOM 610 N N . LEU A 1 83 ? -3.067 0.931 16.635 1.00 92.25 83 LEU A N 1
ATOM 611 C CA . LEU A 1 83 ? -2.828 -0.494 16.429 1.00 92.25 83 LEU A CA 1
ATOM 612 C C . LEU A 1 83 ? -4.132 -1.309 16.456 1.00 92.25 83 LEU A C 1
ATOM 614 O O . LEU A 1 83 ? -4.351 -2.140 15.580 1.00 92.25 83 LEU A O 1
ATOM 618 N N . LEU A 1 84 ? -5.021 -1.050 17.418 1.00 93.25 84 LEU A N 1
ATOM 619 C CA . LEU A 1 84 ? -6.323 -1.725 17.492 1.00 93.25 84 LEU A CA 1
ATOM 620 C C . LEU A 1 84 ? -7.244 -1.353 16.321 1.00 93.25 84 LEU A C 1
ATOM 622 O O . LEU A 1 84 ? -7.989 -2.198 15.835 1.00 93.25 84 LEU A O 1
ATOM 626 N N . MET A 1 85 ? -7.178 -0.108 15.846 1.00 95.81 85 MET A N 1
ATOM 627 C CA . MET A 1 85 ? -7.863 0.320 14.628 1.00 95.81 85 MET A CA 1
ATOM 628 C C . MET A 1 85 ? -7.336 -0.438 13.419 1.00 95.81 85 MET A C 1
ATOM 630 O O . MET A 1 85 ? -8.134 -0.996 12.680 1.00 95.81 85 MET A O 1
ATOM 634 N N . GLN A 1 86 ? -6.014 -0.506 13.234 1.00 94.50 86 GLN A N 1
ATOM 635 C CA . GLN A 1 86 ? -5.411 -1.267 12.139 1.00 94.50 86 GLN A CA 1
ATOM 636 C C . GLN A 1 86 ? -5.840 -2.738 12.176 1.00 94.50 86 GLN A C 1
ATOM 638 O O . GLN A 1 86 ? -6.215 -3.285 11.146 1.00 94.50 86 GLN A O 1
ATOM 643 N N . GLU A 1 87 ? -5.828 -3.359 13.356 1.00 94.00 87 GLU A N 1
ATOM 644 C CA . GLU A 1 87 ? -6.302 -4.729 13.556 1.00 94.00 87 GLU A CA 1
ATOM 645 C C . GLU A 1 87 ? -7.771 -4.903 13.141 1.00 94.00 87 GLU A C 1
ATOM 647 O O . GLU A 1 87 ? -8.110 -5.867 12.454 1.00 94.00 87 GLU A O 1
ATOM 652 N N . TYR A 1 88 ? -8.632 -3.956 13.522 1.00 94.56 88 TYR A N 1
ATOM 653 C CA . TYR A 1 88 ? -10.043 -3.943 13.140 1.00 94.56 88 TYR A CA 1
ATOM 654 C C . TYR A 1 88 ? -10.233 -3.764 11.630 1.00 94.56 88 TYR A C 1
ATOM 656 O O . TYR A 1 88 ? -10.964 -4.533 11.016 1.00 94.56 88 TYR A O 1
ATOM 664 N N . GLY A 1 89 ? -9.562 -2.776 11.033 1.00 94.62 89 GLY A N 1
ATOM 665 C CA . GLY A 1 89 ? -9.716 -2.431 9.620 1.00 94.62 89 GLY A CA 1
ATOM 666 C C . GLY A 1 89 ? -9.143 -3.485 8.671 1.00 94.62 89 GLY A C 1
ATOM 667 O O . GLY A 1 89 ? -9.678 -3.673 7.587 1.00 94.62 89 GLY A O 1
ATOM 668 N N . ILE A 1 90 ? -8.088 -4.203 9.074 1.00 93.38 90 ILE A N 1
ATOM 669 C CA . ILE A 1 90 ? -7.558 -5.328 8.289 1.00 93.38 90 ILE A CA 1
ATOM 670 C C . ILE A 1 90 ? -8.521 -6.520 8.314 1.00 93.38 90 ILE A C 1
ATOM 672 O O . ILE A 1 90 ? -8.716 -7.169 7.289 1.00 93.38 90 ILE A O 1
ATOM 676 N N . GLY A 1 91 ? -9.124 -6.815 9.469 1.00 93.62 91 GLY A N 1
ATOM 677 C CA . GLY A 1 91 ? -10.068 -7.924 9.606 1.00 93.62 91 GLY A CA 1
ATOM 678 C C . GLY A 1 91 ? -9.481 -9.298 9.246 1.00 93.62 91 GLY A C 1
ATOM 679 O O . GLY A 1 91 ? -8.282 -9.468 9.030 1.00 93.62 91 GLY A O 1
ATOM 680 N N . LEU A 1 92 ? -10.339 -10.317 9.198 1.00 93.81 92 LEU A N 1
ATOM 681 C CA . LEU A 1 92 ? -9.922 -11.673 8.834 1.00 93.81 92 LEU A CA 1
ATOM 682 C C . LEU A 1 92 ? -9.796 -11.839 7.309 1.00 93.81 92 LEU A C 1
ATOM 684 O O . LEU A 1 92 ? -10.582 -11.241 6.571 1.00 93.81 92 LEU A O 1
ATOM 688 N N . PRO A 1 93 ? -8.891 -12.716 6.833 1.00 93.69 93 PRO A N 1
ATOM 689 C CA . PRO A 1 93 ? -8.868 -13.128 5.434 1.00 93.69 93 PRO A CA 1
ATOM 690 C C . PRO A 1 93 ? -10.233 -13.666 4.989 1.00 93.69 93 PRO A C 1
ATOM 692 O O . PRO A 1 93 ? -10.808 -14.506 5.695 1.00 93.69 93 PRO A O 1
ATOM 695 N N . PRO A 1 94 ? -10.769 -13.227 3.836 1.00 92.12 94 PRO A N 1
ATOM 696 C CA . PRO A 1 94 ? -12.061 -13.701 3.369 1.00 92.12 94 PRO A CA 1
ATOM 697 C C . PRO A 1 94 ? -11.989 -15.173 2.950 1.00 92.12 94 PRO A C 1
ATOM 699 O O . PRO A 1 94 ? -10.942 -15.679 2.541 1.00 92.12 94 PRO A O 1
ATOM 702 N N . LEU A 1 95 ? -13.137 -15.856 2.997 1.00 88.06 95 LEU A N 1
ATOM 703 C CA . LEU A 1 95 ? -13.247 -17.270 2.614 1.00 88.06 95 LEU A CA 1
ATOM 704 C C . LEU A 1 95 ? -12.814 -17.531 1.167 1.00 88.06 95 LEU A C 1
ATOM 706 O O . LEU A 1 95 ? -12.288 -18.599 0.885 1.00 88.06 95 LEU A O 1
ATOM 710 N N . SER A 1 96 ? -12.940 -16.546 0.273 1.00 85.50 96 SER A N 1
ATOM 711 C CA . SER A 1 96 ? -12.486 -16.653 -1.120 1.00 85.50 96 SER A CA 1
ATOM 712 C C . SER A 1 96 ? -10.997 -16.989 -1.255 1.00 85.50 96 SER A C 1
ATOM 714 O O . SER A 1 96 ? -10.609 -17.643 -2.218 1.00 85.50 96 SER A O 1
ATOM 716 N N . VAL A 1 97 ? -10.165 -16.583 -0.288 1.00 88.81 97 VAL A N 1
ATOM 717 C CA . VAL A 1 97 ? -8.747 -16.967 -0.229 1.00 88.81 97 VAL A CA 1
ATOM 718 C C . VAL A 1 97 ? -8.606 -18.447 0.137 1.00 88.81 97 VAL A C 1
ATOM 720 O O . VAL A 1 97 ? -7.764 -19.140 -0.419 1.00 88.81 97 VAL A O 1
ATOM 723 N N . GLN A 1 98 ? -9.449 -18.946 1.042 1.00 80.69 98 GLN A N 1
ATOM 724 C CA . GLN A 1 98 ? -9.398 -20.318 1.561 1.00 80.69 98 GLN A CA 1
ATOM 725 C C . GLN A 1 98 ? -10.032 -21.344 0.608 1.00 80.69 98 GLN A C 1
ATOM 727 O O . GLN A 1 98 ? -9.646 -22.508 0.608 1.00 80.69 98 GLN A O 1
ATOM 732 N N . GLU A 1 99 ? -11.012 -20.925 -0.195 1.00 88.06 99 GLU A N 1
ATOM 733 C CA . GLU A 1 99 ? -11.773 -21.780 -1.119 1.00 88.06 99 GLU A CA 1
ATOM 734 C C . GLU A 1 99 ? -11.117 -21.923 -2.507 1.00 88.06 99 GLU A C 1
ATOM 736 O O . GLU A 1 99 ? -11.615 -22.664 -3.365 1.00 88.06 99 GLU A O 1
ATOM 741 N N . ALA A 1 100 ? -10.000 -21.227 -2.743 1.00 91.12 100 ALA A N 1
ATOM 742 C CA . ALA A 1 100 ? -9.262 -21.290 -3.998 1.00 91.12 100 ALA A CA 1
ATOM 743 C C . ALA A 1 100 ? -8.763 -22.715 -4.292 1.00 91.12 100 ALA A C 1
ATOM 745 O O . ALA A 1 100 ? -8.252 -23.409 -3.416 1.00 91.12 100 ALA A O 1
ATOM 746 N N . GLN A 1 101 ? -8.894 -23.156 -5.547 1.00 91.19 101 GLN A N 1
ATOM 747 C CA . GLN A 1 101 ? -8.543 -24.528 -5.941 1.00 91.19 101 GLN A CA 1
ATOM 748 C C . GLN A 1 101 ? -7.049 -24.691 -6.216 1.00 91.19 101 GLN A C 1
ATOM 750 O O . GLN A 1 101 ? -6.511 -25.797 -6.161 1.00 91.19 101 GLN A O 1
ATOM 755 N N . THR A 1 102 ? -6.374 -23.590 -6.534 1.00 95.38 102 THR A N 1
ATOM 756 C CA . THR A 1 102 ? -4.936 -23.563 -6.773 1.00 95.38 102 THR A CA 1
ATOM 757 C C . THR A 1 102 ? -4.286 -22.451 -5.965 1.00 95.38 102 THR A C 1
ATOM 759 O O . THR A 1 102 ? -4.877 -21.393 -5.748 1.00 95.38 102 THR A O 1
ATOM 762 N N . TRP A 1 103 ? -3.022 -22.652 -5.593 1.00 95.88 103 TRP A N 1
ATOM 763 C CA . TRP A 1 103 ? -2.216 -21.624 -4.932 1.00 95.88 103 TRP A CA 1
ATOM 764 C C . TRP A 1 103 ? -2.151 -20.322 -5.751 1.00 95.88 103 TRP A C 1
ATOM 766 O O . TRP A 1 103 ? -2.122 -19.233 -5.185 1.00 95.88 103 TRP A O 1
ATOM 776 N N . LYS A 1 104 ? -2.206 -20.418 -7.088 1.00 96.00 104 LYS A N 1
ATOM 777 C CA . LYS A 1 104 ? -2.207 -19.267 -8.004 1.00 96.00 104 LYS A CA 1
ATOM 778 C C . LYS A 1 104 ? -3.472 -18.426 -7.884 1.00 96.00 104 LYS A C 1
ATOM 780 O O . LYS A 1 104 ? -3.396 -17.211 -7.720 1.00 96.00 104 LYS A O 1
ATOM 785 N N . GLU A 1 105 ? -4.630 -19.078 -7.952 1.00 96.12 105 GLU A N 1
ATOM 786 C CA . GLU A 1 105 ? -5.924 -18.421 -7.748 1.00 96.12 105 GLU A CA 1
ATOM 787 C C . GLU A 1 105 ? -6.017 -17.828 -6.342 1.00 96.12 105 GLU A C 1
ATOM 789 O O . GLU A 1 105 ? -6.469 -16.695 -6.181 1.00 96.12 105 GLU A O 1
ATOM 794 N N . GLY A 1 106 ? -5.520 -18.558 -5.342 1.00 96.94 106 GLY A N 1
ATOM 795 C CA . GLY A 1 106 ? -5.486 -18.111 -3.956 1.00 96.94 106 GLY A CA 1
ATOM 796 C C . GLY A 1 106 ? -4.643 -16.858 -3.752 1.00 96.94 106 GLY A C 1
ATOM 797 O O . GLY A 1 106 ? -5.103 -15.925 -3.101 1.00 96.94 106 GLY A O 1
ATOM 798 N N . LEU A 1 107 ? -3.447 -16.780 -4.348 1.00 97.50 107 LEU A N 1
ATOM 799 C CA . LEU A 1 107 ? -2.590 -15.592 -4.255 1.00 97.50 107 LEU A CA 1
ATOM 800 C C . LEU A 1 107 ? -3.204 -14.368 -4.953 1.00 97.50 107 LEU A C 1
ATOM 802 O O . LEU A 1 107 ? -3.074 -13.248 -4.457 1.00 97.50 107 LEU A O 1
ATOM 806 N N . LEU A 1 108 ? -3.917 -14.559 -6.069 1.00 96.94 108 LEU A N 1
ATOM 807 C CA . LEU A 1 108 ? -4.662 -13.469 -6.711 1.00 96.94 108 LEU A CA 1
ATOM 808 C C . LEU A 1 108 ? -5.849 -13.009 -5.856 1.00 96.94 108 LEU A C 1
ATOM 810 O O . LEU A 1 108 ? -6.054 -11.806 -5.696 1.00 96.94 108 LEU A O 1
ATOM 814 N N . ALA A 1 109 ? -6.611 -13.941 -5.275 1.00 96.81 109 ALA A N 1
ATOM 815 C CA . ALA A 1 109 ? -7.696 -13.615 -4.350 1.00 96.81 109 ALA A CA 1
ATOM 816 C C . ALA A 1 109 ? -7.170 -12.891 -3.099 1.00 96.81 109 ALA A C 1
ATOM 818 O O . ALA A 1 109 ? -7.754 -11.901 -2.665 1.00 96.81 109 ALA A O 1
ATOM 819 N N . PHE A 1 110 ? -6.030 -13.339 -2.569 1.00 97.75 110 PHE A N 1
ATOM 820 C CA . PHE A 1 110 ? -5.324 -12.719 -1.452 1.00 97.75 110 PHE A CA 1
ATOM 821 C C . PHE A 1 110 ? -4.927 -11.272 -1.765 1.00 97.75 110 PHE A C 1
ATOM 823 O O . PHE A 1 110 ? -5.181 -10.375 -0.960 1.00 97.75 110 PHE A O 1
ATOM 830 N N . TYR A 1 111 ? -4.334 -11.031 -2.940 1.00 97.81 111 TYR A N 1
ATOM 831 C CA . TYR A 1 111 ? -3.971 -9.690 -3.398 1.00 97.81 111 TYR A CA 1
ATOM 832 C C . TYR A 1 111 ? -5.187 -8.772 -3.494 1.00 97.81 111 TYR A C 1
ATOM 834 O O . TYR A 1 111 ? -5.185 -7.700 -2.891 1.00 97.81 111 TYR A O 1
ATOM 842 N N . ARG A 1 112 ? -6.238 -9.212 -4.197 1.00 96.44 112 ARG A N 1
ATOM 843 C CA . ARG A 1 112 ? -7.457 -8.416 -4.398 1.00 96.44 112 ARG A CA 1
ATOM 844 C C . ARG A 1 112 ? -8.125 -8.076 -3.073 1.00 96.44 112 ARG A C 1
ATOM 846 O O . ARG A 1 112 ? -8.437 -6.920 -2.837 1.00 96.44 112 ARG A O 1
ATOM 853 N N . ALA A 1 113 ? -8.222 -9.039 -2.162 1.00 97.19 113 ALA A N 1
ATOM 854 C CA . ALA A 1 113 ? -8.796 -8.795 -0.847 1.00 97.19 113 ALA A CA 1
ATOM 855 C C . ALA A 1 113 ? -7.981 -7.788 -0.009 1.00 97.19 113 ALA A C 1
ATOM 857 O O . ALA A 1 113 ? -8.565 -6.971 0.698 1.00 97.19 113 ALA A O 1
ATOM 858 N N . ASN A 1 114 ? -6.645 -7.786 -0.113 1.00 97.31 114 ASN A N 1
ATOM 859 C CA . ASN A 1 114 ? -5.825 -6.737 0.509 1.00 97.31 114 ASN A CA 1
ATOM 860 C C . ASN A 1 114 ? -6.075 -5.362 -0.132 1.00 97.31 114 ASN A C 1
ATOM 862 O O . ASN A 1 114 ? -6.168 -4.367 0.586 1.00 97.31 114 ASN A O 1
ATOM 866 N N . VAL A 1 115 ? -6.194 -5.293 -1.464 1.00 96.94 115 VAL A N 1
ATOM 867 C CA . VAL A 1 115 ? -6.546 -4.049 -2.170 1.00 96.94 115 VAL A CA 1
ATOM 868 C C . VAL A 1 115 ? -7.909 -3.536 -1.701 1.00 96.94 115 VAL A C 1
ATOM 870 O O . VAL A 1 115 ? -8.004 -2.366 -1.334 1.00 96.94 115 VAL A O 1
ATOM 873 N N . ASP A 1 116 ? -8.921 -4.402 -1.623 1.00 95.88 116 ASP A N 1
ATOM 874 C CA . ASP A 1 116 ? -10.274 -4.060 -1.168 1.00 95.88 116 ASP A CA 1
ATOM 875 C C . ASP A 1 116 ? -10.266 -3.497 0.261 1.00 95.88 116 ASP A C 1
ATOM 877 O O . ASP A 1 116 ? -10.905 -2.482 0.533 1.00 95.88 116 ASP A O 1
ATOM 881 N N . ILE A 1 117 ? -9.485 -4.095 1.168 1.00 96.31 117 ILE A N 1
ATOM 882 C CA . ILE A 1 117 ? -9.301 -3.593 2.539 1.00 96.31 117 ILE A CA 1
ATOM 883 C C . ILE A 1 117 ? -8.705 -2.187 2.539 1.00 96.31 117 ILE A C 1
ATOM 885 O O . ILE A 1 117 ? -9.191 -1.302 3.244 1.00 96.31 117 ILE A O 1
ATOM 889 N N . TYR A 1 118 ? -7.651 -1.957 1.757 1.00 96.06 118 TYR A N 1
ATOM 890 C CA . TYR A 1 118 ? -7.018 -0.643 1.690 1.00 96.06 118 TYR A CA 1
ATOM 891 C C . TYR A 1 118 ? -7.906 0.404 1.012 1.00 96.06 118 TYR A C 1
ATOM 893 O O . TYR A 1 118 ? -7.795 1.582 1.339 1.00 96.06 118 TYR A O 1
ATOM 901 N N . GLN A 1 119 ? -8.789 0.001 0.098 1.00 94.00 119 GLN A N 1
ATOM 902 C CA . GLN A 1 119 ? -9.793 0.889 -0.487 1.00 94.00 119 GLN A CA 1
ATOM 903 C C . GLN A 1 119 ? -10.926 1.201 0.499 1.00 94.00 119 GLN A C 1
ATOM 905 O O . GLN A 1 119 ? -11.372 2.345 0.559 1.00 94.00 119 GLN A O 1
ATOM 910 N N . ALA A 1 120 ? -11.362 0.220 1.293 1.00 94.44 120 ALA A N 1
ATOM 911 C CA . ALA A 1 120 ? -12.383 0.401 2.324 1.00 94.44 120 ALA A CA 1
ATOM 912 C C . ALA A 1 120 ? -11.883 1.260 3.497 1.00 94.44 120 ALA A C 1
ATOM 914 O O . ALA A 1 120 ? -12.633 2.082 4.017 1.00 94.44 120 ALA A O 1
ATOM 915 N N . HIS A 1 121 ? -10.607 1.113 3.869 1.00 96.25 121 HIS A N 1
ATOM 916 C CA . HIS A 1 121 ? -9.972 1.825 4.981 1.00 96.25 121 HIS A CA 1
ATOM 917 C C . HIS A 1 121 ? -8.656 2.514 4.554 1.00 96.25 121 HIS A C 1
ATOM 919 O O . HIS A 1 121 ? -7.562 2.117 4.984 1.00 96.25 121 HIS A O 1
ATOM 925 N N . PRO A 1 122 ? -8.712 3.589 3.738 1.00 94.38 122 PRO A N 1
ATOM 926 C CA . PRO A 1 122 ? -7.520 4.198 3.131 1.00 94.38 122 PRO A CA 1
ATOM 927 C C . PRO A 1 122 ? -6.522 4.797 4.126 1.00 94.38 122 PRO A C 1
ATOM 929 O O . PRO A 1 122 ? -5.340 4.958 3.807 1.00 94.38 122 PRO A O 1
ATOM 932 N N . TRP A 1 123 ? -6.974 5.101 5.343 1.00 95.19 123 TRP A N 1
ATOM 933 C CA . TRP A 1 123 ? -6.154 5.608 6.442 1.00 95.19 123 TRP A CA 1
ATOM 934 C C . TRP A 1 123 ? -5.122 4.586 6.951 1.00 95.19 123 TRP A C 1
ATOM 936 O O . TRP A 1 123 ? -4.113 4.983 7.534 1.00 95.19 123 TRP A O 1
ATOM 946 N N . ILE A 1 124 ? -5.301 3.281 6.690 1.00 95.25 124 ILE A N 1
ATOM 947 C CA . ILE A 1 124 ? -4.303 2.238 7.007 1.00 95.25 124 ILE A CA 1
ATOM 948 C C . ILE A 1 124 ? -2.990 2.485 6.245 1.00 95.25 124 ILE A C 1
ATOM 950 O O . ILE A 1 124 ? -1.895 2.132 6.705 1.00 95.25 124 ILE A O 1
ATOM 954 N N . LEU A 1 125 ? -3.075 3.107 5.067 1.00 94.12 125 LEU A N 1
ATOM 955 C CA . LEU A 1 125 ? -1.915 3.424 4.238 1.00 94.12 125 LEU A CA 1
ATOM 956 C C . LEU A 1 125 ? -1.059 4.557 4.830 1.00 94.12 125 LEU A C 1
ATOM 958 O O . LEU A 1 125 ? 0.140 4.615 4.555 1.00 94.12 125 LEU A O 1
ATOM 962 N N . ASP A 1 126 ? -1.639 5.386 5.703 1.00 93.06 126 ASP A N 1
ATOM 963 C CA . ASP A 1 126 ? -0.956 6.500 6.373 1.00 93.06 126 ASP A CA 1
ATOM 964 C C . ASP A 1 126 ? -0.292 6.093 7.697 1.00 93.06 126 ASP A C 1
ATOM 966 O O . ASP A 1 126 ? 0.480 6.864 8.272 1.00 93.06 126 ASP A O 1
ATOM 970 N N . ILE A 1 127 ? -0.561 4.878 8.190 1.00 91.12 127 ILE A N 1
ATOM 971 C CA . ILE A 1 127 ? 0.092 4.338 9.385 1.00 91.12 127 ILE A CA 1
ATOM 972 C C . ILE A 1 127 ? 1.539 3.951 9.031 1.00 91.12 127 ILE A C 1
ATOM 974 O O . ILE A 1 127 ? 1.747 3.122 8.136 1.00 91.12 127 ILE A O 1
ATOM 978 N N . PRO A 1 128 ? 2.556 4.503 9.725 1.00 87.62 128 PRO A N 1
ATOM 979 C CA . PRO A 1 128 ? 3.949 4.148 9.482 1.00 87.62 128 PRO A CA 1
ATOM 980 C C . PRO A 1 128 ? 4.229 2.671 9.773 1.00 87.62 128 PRO A C 1
ATOM 982 O O . PRO A 1 128 ? 3.866 2.152 10.828 1.00 87.62 128 PRO A O 1
ATOM 985 N N . ILE A 1 129 ? 4.952 2.008 8.872 1.00 84.62 129 ILE A N 1
ATOM 986 C CA . ILE A 1 129 ? 5.403 0.627 9.070 1.00 84.62 129 ILE A CA 1
ATOM 987 C C . ILE A 1 129 ? 6.593 0.643 10.038 1.00 84.62 129 ILE A C 1
ATOM 989 O O . ILE A 1 129 ? 7.675 1.107 9.684 1.00 84.62 129 ILE A O 1
ATOM 993 N N . GLN A 1 130 ? 6.394 0.151 11.264 1.00 77.12 130 GLN A N 1
ATOM 994 C CA . GLN A 1 130 ? 7.436 0.106 12.307 1.00 77.12 130 GLN A CA 1
ATOM 995 C C . GLN A 1 130 ? 7.996 -1.300 12.575 1.00 77.12 130 GLN A C 1
ATOM 997 O O . GLN A 1 130 ? 8.859 -1.474 13.432 1.00 77.12 130 GLN A O 1
ATOM 1002 N N . GLY A 1 131 ? 7.529 -2.307 11.841 1.00 74.69 131 GLY A N 1
ATOM 1003 C CA . GLY A 1 131 ? 7.941 -3.697 12.000 1.00 74.69 131 GLY A CA 1
ATOM 1004 C C . GLY A 1 131 ? 6.907 -4.648 11.411 1.00 74.69 131 GLY A C 1
ATOM 1005 O O . GLY A 1 131 ? 5.956 -4.203 10.769 1.00 74.69 131 GLY A O 1
ATOM 1006 N N . THR A 1 132 ? 7.093 -5.949 11.644 1.00 72.44 132 THR A N 1
ATOM 1007 C CA . THR A 1 132 ? 6.097 -6.962 11.265 1.00 72.44 132 THR A CA 1
ATOM 1008 C C . THR A 1 132 ? 4.890 -6.827 12.193 1.00 72.44 132 THR A C 1
ATOM 1010 O O . THR A 1 132 ? 5.064 -6.978 13.407 1.00 72.44 132 THR A O 1
ATOM 1013 N N . PRO A 1 133 ? 3.687 -6.536 11.671 1.00 69.00 133 PRO A N 1
ATOM 1014 C CA . PRO A 1 133 ? 2.484 -6.491 12.490 1.00 69.00 133 PRO A CA 1
ATOM 1015 C C . PRO A 1 133 ? 2.238 -7.860 13.141 1.00 69.00 133 PRO A C 1
ATOM 1017 O O . PRO A 1 133 ? 2.199 -8.883 12.465 1.00 69.00 133 PRO A O 1
ATOM 1020 N N . ASN A 1 134 ? 2.113 -7.890 14.466 1.00 84.81 134 ASN A N 1
ATOM 1021 C CA . ASN A 1 134 ? 2.043 -9.109 15.285 1.00 84.81 134 ASN A CA 1
ATOM 1022 C C . ASN A 1 134 ? 0.706 -9.229 16.038 1.00 84.81 134 ASN A C 1
ATOM 1024 O O . ASN A 1 134 ? 0.627 -9.800 17.130 1.00 84.81 134 ASN A O 1
ATOM 1028 N N . THR A 1 135 ? -0.345 -8.658 15.457 1.00 90.69 135 THR A N 1
ATOM 1029 C CA . THR A 1 135 ? -1.724 -8.746 15.941 1.00 90.69 135 THR A CA 1
ATOM 1030 C C . THR A 1 135 ? -2.451 -9.948 15.309 1.00 90.69 135 THR A C 1
ATOM 1032 O O . THR A 1 135 ? -2.000 -10.441 14.270 1.00 90.69 135 THR A O 1
ATOM 1035 N N . PRO A 1 136 ? -3.538 -10.461 15.920 1.00 91.12 136 PRO A N 1
ATOM 1036 C CA . PRO A 1 136 ? -4.185 -11.704 15.486 1.00 91.12 136 PRO A CA 1
ATOM 1037 C C . PRO A 1 136 ? -4.577 -11.754 14.006 1.00 91.12 136 PRO A C 1
ATOM 1039 O O . PRO A 1 136 ? -4.226 -12.712 13.323 1.00 91.12 136 PRO A O 1
ATOM 1042 N N . ASN A 1 137 ? -5.249 -10.728 13.488 1.00 93.19 137 ASN A N 1
ATOM 1043 C CA . ASN A 1 137 ? -5.699 -10.670 12.101 1.00 93.19 137 ASN A CA 1
ATOM 1044 C C . ASN A 1 137 ? -4.514 -10.563 11.142 1.00 93.19 137 ASN A C 1
ATOM 1046 O O . ASN A 1 137 ? -4.476 -11.273 10.142 1.00 93.19 137 ASN A O 1
ATOM 1050 N N . ASN A 1 138 ? -3.501 -9.753 11.466 1.00 92.06 138 ASN A N 1
ATOM 1051 C CA . ASN A 1 138 ? -2.271 -9.699 10.668 1.00 92.06 138 ASN A CA 1
ATOM 1052 C C . ASN A 1 138 ? -1.581 -11.069 10.579 1.00 92.06 138 ASN A C 1
ATOM 1054 O O . ASN A 1 138 ? -1.141 -11.468 9.501 1.00 92.06 138 ASN A O 1
ATOM 1058 N N . LEU A 1 139 ? -1.516 -11.817 11.687 1.00 93.81 139 LEU A N 1
ATOM 1059 C CA . LEU A 1 139 ? -0.979 -13.178 11.660 1.00 93.81 139 LEU A CA 1
ATOM 1060 C C . LEU A 1 139 ? -1.904 -14.162 10.935 1.00 93.81 139 LEU A C 1
ATOM 1062 O O . LEU A 1 139 ? -1.400 -15.068 10.283 1.00 93.81 139 LEU A O 1
ATOM 1066 N N . ALA A 1 140 ? -3.225 -13.975 10.985 1.00 94.75 140 ALA A N 1
ATOM 1067 C CA . ALA A 1 140 ? -4.171 -14.774 10.206 1.00 94.75 140 ALA A CA 1
ATOM 1068 C C . ALA A 1 140 ? -3.992 -14.559 8.694 1.00 94.75 140 ALA A C 1
ATOM 1070 O O . ALA A 1 140 ? -4.080 -15.514 7.927 1.00 94.75 140 ALA A O 1
ATOM 1071 N N . TRP A 1 141 ? -3.689 -13.332 8.260 1.00 95.12 141 TRP A N 1
ATOM 1072 C CA . TRP A 1 141 ? -3.311 -13.036 6.876 1.00 95.12 141 TRP A CA 1
ATOM 1073 C C . TRP A 1 141 ? -2.001 -13.713 6.480 1.00 95.12 141 TRP A C 1
ATOM 1075 O O . TRP A 1 141 ? -1.935 -14.326 5.416 1.00 95.12 141 TRP A O 1
ATOM 1085 N N . LEU A 1 142 ? -0.977 -13.664 7.336 1.00 94.62 142 LEU A N 1
ATOM 1086 C CA . LEU A 1 142 ? 0.269 -14.388 7.082 1.00 94.62 142 LEU A CA 1
ATOM 1087 C C . LEU A 1 142 ? 0.019 -15.898 6.955 1.00 94.62 142 LEU A C 1
ATOM 1089 O O . LEU A 1 142 ? 0.435 -16.496 5.967 1.00 94.62 142 LEU A O 1
ATOM 1093 N N . GLU A 1 143 ? -0.708 -16.487 7.905 1.00 94.50 143 GLU A N 1
ATOM 1094 C CA . GLU A 1 143 ? -1.085 -17.903 7.899 1.00 94.50 143 GLU A CA 1
ATOM 1095 C C . GLU A 1 143 ? -1.842 -18.277 6.620 1.00 94.50 143 GLU A C 1
ATOM 1097 O O . GLU A 1 143 ? -1.469 -19.235 5.950 1.00 94.50 143 GLU A O 1
ATOM 1102 N N . ALA A 1 144 ? -2.855 -17.497 6.228 1.00 95.56 144 ALA A N 1
ATOM 1103 C CA . ALA A 1 144 ? -3.621 -17.749 5.009 1.00 95.56 144 ALA A CA 1
ATOM 1104 C C . ALA A 1 144 ? -2.718 -17.784 3.766 1.00 95.56 144 ALA A C 1
ATOM 1106 O O . ALA A 1 144 ? -2.856 -18.675 2.933 1.00 95.56 144 ALA A O 1
ATOM 1107 N N . GLY A 1 145 ? -1.759 -16.861 3.663 1.00 95.50 145 GLY A N 1
ATOM 1108 C CA . GLY A 1 145 ? -0.778 -16.854 2.580 1.00 95.50 145 GLY A CA 1
ATOM 1109 C C . GLY A 1 145 ? 0.148 -18.077 2.585 1.00 95.50 145 GLY A C 1
ATOM 1110 O O . GLY A 1 145 ? 0.431 -18.632 1.526 1.00 95.50 145 GLY A O 1
ATOM 1111 N N . LEU A 1 146 ? 0.592 -18.531 3.761 1.00 95.69 146 LEU A N 1
ATOM 1112 C CA . LEU A 1 146 ? 1.427 -19.732 3.891 1.00 95.69 146 LEU A CA 1
ATOM 1113 C C . LEU A 1 146 ? 0.653 -21.006 3.533 1.00 95.69 146 LEU A C 1
ATOM 1115 O O . LEU A 1 146 ? 1.155 -21.831 2.771 1.00 95.69 146 LEU A O 1
ATOM 1119 N N . VAL A 1 147 ? -0.589 -21.137 4.008 1.00 95.44 147 VAL A N 1
ATOM 1120 C CA . VAL A 1 147 ? -1.469 -22.277 3.707 1.00 95.44 147 VAL A CA 1
ATOM 1121 C C . VAL A 1 147 ? -1.688 -22.424 2.202 1.00 95.44 147 VAL A C 1
ATOM 1123 O O . VAL A 1 147 ? -1.632 -23.539 1.691 1.00 95.44 147 VAL A O 1
ATOM 1126 N N . LEU A 1 148 ? -1.852 -21.318 1.467 1.00 95.94 148 LEU A N 1
ATOM 1127 C CA . LEU A 1 148 ? -1.968 -21.356 0.004 1.00 95.94 148 LEU A CA 1
ATOM 1128 C C . LEU A 1 148 ? -0.778 -22.037 -0.676 1.00 95.94 148 LEU A C 1
ATOM 1130 O O . LEU A 1 148 ? -0.945 -22.656 -1.722 1.00 95.94 148 LEU A O 1
ATOM 1134 N N . MET A 1 149 ? 0.420 -21.907 -0.110 1.00 95.50 149 MET A N 1
ATOM 1135 C CA . MET A 1 149 ? 1.668 -22.384 -0.705 1.00 95.50 149 MET A CA 1
ATOM 1136 C C . MET A 1 149 ? 2.222 -23.642 -0.027 1.00 95.50 149 MET A C 1
ATOM 1138 O O . MET A 1 149 ? 3.296 -24.103 -0.413 1.00 95.5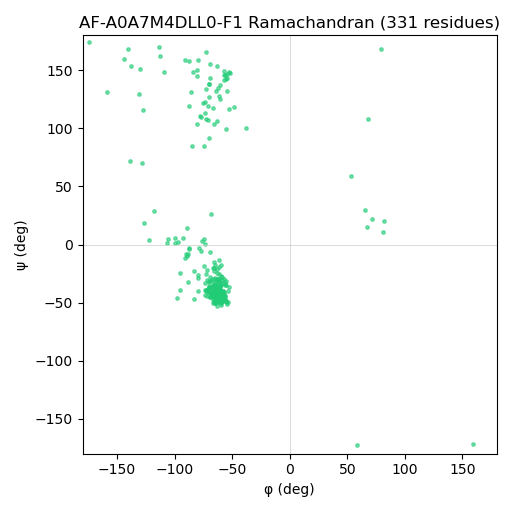0 149 MET A O 1
ATOM 1142 N N . GLN A 1 150 ? 1.509 -24.228 0.940 1.00 93.62 150 GLN A N 1
ATOM 1143 C CA . GLN A 1 150 ? 2.011 -25.333 1.767 1.00 93.62 150 GLN A CA 1
ATOM 1144 C C . GLN A 1 150 ? 2.421 -26.577 0.959 1.00 93.62 150 GLN A C 1
ATOM 1146 O O . GLN A 1 150 ? 3.346 -27.285 1.346 1.00 93.62 150 GLN A O 1
ATOM 1151 N N . ASP A 1 151 ? 1.761 -26.815 -0.180 1.00 92.38 151 ASP A N 1
ATOM 1152 C CA . ASP A 1 151 ? 2.010 -27.962 -1.064 1.00 92.38 151 ASP A CA 1
ATOM 1153 C C . ASP A 1 151 ? 3.021 -27.649 -2.185 1.00 92.38 151 ASP A C 1
ATOM 1155 O O . ASP A 1 151 ? 3.259 -28.463 -3.081 1.00 92.38 151 ASP A O 1
ATOM 1159 N N . THR A 1 152 ? 3.622 -26.457 -2.165 1.00 95.19 152 THR A N 1
ATOM 1160 C CA . THR A 1 152 ? 4.681 -26.062 -3.102 1.00 95.19 152 THR A CA 1
ATOM 1161 C C . THR A 1 152 ? 6.060 -26.486 -2.572 1.00 95.19 152 THR A C 1
ATOM 1163 O O . THR A 1 152 ? 6.243 -26.651 -1.368 1.00 95.19 152 THR A O 1
ATOM 1166 N N . PRO A 1 153 ? 7.082 -26.637 -3.435 1.00 95.12 153 PRO A N 1
ATOM 1167 C CA . PRO A 1 153 ? 8.455 -26.939 -3.009 1.00 95.12 153 PRO A CA 1
ATOM 1168 C C . PRO A 1 153 ? 9.197 -25.739 -2.390 1.00 95.12 153 PRO A C 1
ATOM 1170 O O . PRO A 1 153 ? 10.403 -25.838 -2.144 1.00 95.12 153 PRO A O 1
ATOM 1173 N N . LEU A 1 154 ? 8.522 -24.599 -2.206 1.00 94.00 154 LEU A N 1
ATOM 1174 C CA . LEU A 1 154 ? 9.117 -23.401 -1.625 1.00 94.00 154 LEU A CA 1
ATOM 1175 C C . LEU A 1 154 ? 9.389 -23.617 -0.141 1.00 94.00 154 LEU A C 1
ATOM 1177 O O . LEU A 1 154 ? 8.541 -24.149 0.579 1.00 94.00 154 LEU A O 1
ATOM 1181 N N . ASP A 1 155 ? 10.545 -23.164 0.332 1.00 92.50 155 ASP A N 1
ATOM 1182 C CA . ASP A 1 155 ? 10.799 -23.124 1.766 1.00 92.50 155 ASP A CA 1
ATOM 1183 C C . ASP A 1 155 ? 9.988 -22.012 2.455 1.00 92.50 155 ASP A C 1
ATOM 1185 O O . ASP A 1 155 ? 9.436 -21.110 1.824 1.00 92.50 155 ASP A O 1
ATOM 1189 N N . VAL A 1 156 ? 9.902 -22.065 3.785 1.00 90.31 156 VAL A N 1
ATOM 1190 C CA . VAL A 1 156 ? 9.087 -21.116 4.562 1.00 90.31 156 VAL A CA 1
ATOM 1191 C C . VAL A 1 156 ? 9.563 -19.665 4.387 1.00 90.31 156 VAL A C 1
ATOM 1193 O O . VAL A 1 156 ? 8.748 -18.745 4.399 1.00 90.31 156 VAL A O 1
ATOM 1196 N N . SER A 1 157 ? 10.863 -19.431 4.188 1.00 90.81 157 SER A N 1
ATOM 1197 C CA . SER A 1 157 ? 11.399 -18.082 3.968 1.00 90.81 157 SER A CA 1
ATOM 1198 C C . SER A 1 157 ? 11.003 -17.539 2.593 1.00 90.81 157 SER A C 1
ATOM 1200 O O . SER A 1 157 ? 10.705 -16.349 2.458 1.00 90.81 157 SER A O 1
ATOM 1202 N N . GLU A 1 158 ? 10.987 -18.399 1.576 1.00 93.06 158 GLU A N 1
ATOM 1203 C CA . GLU A 1 158 ? 10.489 -18.091 0.237 1.00 93.06 158 GLU A CA 1
ATOM 1204 C C . GLU A 1 158 ? 8.987 -17.789 0.284 1.00 93.06 158 GLU A C 1
ATOM 1206 O O . GLU A 1 158 ? 8.563 -16.749 -0.215 1.00 93.06 158 GLU A O 1
ATOM 1211 N N . GLN A 1 159 ? 8.196 -18.622 0.965 1.00 95.25 159 GLN A N 1
ATOM 1212 C CA . GLN A 1 159 ? 6.754 -18.409 1.124 1.00 95.25 159 GLN A CA 1
ATOM 1213 C C . GLN A 1 159 ? 6.443 -17.075 1.817 1.00 95.25 159 GLN A C 1
ATOM 1215 O O . GLN A 1 159 ? 5.646 -16.293 1.303 1.00 95.25 159 GLN A O 1
ATOM 1220 N N . ILE A 1 160 ? 7.117 -16.747 2.928 1.00 93.62 160 ILE A N 1
ATOM 1221 C CA . ILE A 1 160 ? 6.955 -15.444 3.602 1.00 93.62 160 ILE A CA 1
ATOM 1222 C C . ILE A 1 160 ? 7.294 -14.295 2.645 1.00 93.62 160 ILE A C 1
ATOM 1224 O O . ILE A 1 160 ? 6.582 -13.293 2.599 1.00 93.62 160 ILE A O 1
ATOM 1228 N N . SER A 1 161 ? 8.361 -14.441 1.858 1.00 94.19 161 SER A N 1
ATOM 1229 C CA . SER A 1 161 ? 8.785 -13.423 0.892 1.00 94.19 161 SER A CA 1
ATOM 1230 C C . SER A 1 161 ? 7.747 -13.222 -0.218 1.00 94.19 161 SER A C 1
ATOM 1232 O O . SER A 1 161 ? 7.495 -12.083 -0.609 1.00 94.19 161 SER A O 1
ATOM 1234 N N . VAL A 1 162 ? 7.095 -14.297 -0.680 1.00 96.75 162 VAL A N 1
ATOM 1235 C CA . VAL A 1 162 ? 5.967 -14.227 -1.622 1.00 96.75 162 VAL A CA 1
ATOM 1236 C C . VAL A 1 162 ? 4.770 -13.522 -0.984 1.00 96.75 162 VAL A C 1
ATOM 1238 O O . VAL A 1 162 ? 4.244 -12.588 -1.583 1.00 96.75 162 VAL A O 1
ATOM 1241 N N . VAL A 1 163 ? 4.376 -13.874 0.246 1.00 96.06 163 VAL A N 1
ATOM 1242 C CA . VAL A 1 163 ? 3.279 -13.179 0.951 1.00 96.06 163 VAL A CA 1
ATOM 1243 C C . VAL A 1 163 ? 3.559 -11.676 1.043 1.00 96.06 163 VAL A C 1
ATOM 1245 O O . VAL A 1 163 ? 2.728 -10.864 0.641 1.00 96.06 163 VAL A O 1
ATOM 1248 N N . LEU A 1 164 ? 4.759 -11.293 1.490 1.00 94.12 164 LEU A N 1
ATOM 1249 C CA . LEU A 1 164 ? 5.153 -9.887 1.611 1.00 94.12 164 LEU A CA 1
ATOM 1250 C C . LEU A 1 164 ? 5.194 -9.159 0.261 1.00 94.12 164 LEU A C 1
ATOM 1252 O O . LEU A 1 164 ? 4.849 -7.979 0.202 1.00 94.12 164 LEU A O 1
ATOM 1256 N N . LEU A 1 165 ? 5.586 -9.841 -0.818 1.00 96.69 165 LEU A N 1
ATOM 1257 C CA . LEU A 1 165 ? 5.585 -9.285 -2.171 1.00 96.69 165 LEU A CA 1
ATOM 1258 C C . LEU A 1 165 ? 4.163 -8.946 -2.637 1.00 96.69 165 LEU A C 1
ATOM 1260 O O . LEU A 1 165 ? 3.929 -7.839 -3.124 1.00 96.69 165 LEU A O 1
ATOM 1264 N N . PHE A 1 166 ? 3.209 -9.858 -2.441 1.00 97.69 166 PHE A N 1
ATOM 1265 C CA . PHE A 1 166 ? 1.808 -9.641 -2.812 1.00 97.69 166 PHE A CA 1
ATOM 1266 C C . PHE A 1 166 ? 1.146 -8.572 -1.929 1.00 97.69 166 PHE A C 1
ATOM 1268 O O . PHE A 1 166 ? 0.502 -7.666 -2.461 1.00 97.69 166 PHE A O 1
ATOM 1275 N N . THR A 1 167 ? 1.357 -8.597 -0.606 1.00 95.31 167 THR A N 1
ATOM 1276 C CA . THR A 1 167 ? 0.862 -7.547 0.307 1.00 95.31 167 THR A CA 1
ATOM 1277 C C . THR A 1 167 ? 1.466 -6.179 -0.029 1.00 95.31 167 THR A C 1
ATOM 1279 O O . THR A 1 167 ? 0.760 -5.170 -0.046 1.00 95.31 167 THR A O 1
ATOM 1282 N N . GLY A 1 168 ? 2.767 -6.124 -0.329 1.00 94.94 168 GLY A N 1
ATOM 1283 C CA . GLY A 1 168 ? 3.461 -4.896 -0.715 1.00 94.94 168 GLY A CA 1
ATOM 1284 C C . GLY A 1 168 ? 2.931 -4.310 -2.023 1.00 94.94 168 GLY A C 1
ATOM 1285 O O . GLY A 1 168 ? 2.677 -3.106 -2.094 1.00 94.94 168 GLY A O 1
ATOM 1286 N N . HIS A 1 169 ? 2.698 -5.158 -3.029 1.00 97.44 169 HIS A N 1
ATOM 1287 C CA . HIS A 1 169 ? 2.100 -4.739 -4.298 1.00 97.44 169 HIS A CA 1
ATOM 1288 C C . HIS A 1 169 ? 0.651 -4.267 -4.121 1.00 97.44 169 HIS A C 1
ATOM 1290 O O . HIS A 1 169 ? 0.283 -3.233 -4.672 1.00 97.44 169 HIS A O 1
ATOM 1296 N N . ALA A 1 170 ? -0.152 -4.948 -3.294 1.00 97.00 170 ALA A N 1
ATOM 1297 C CA . ALA A 1 170 ? -1.516 -4.517 -2.963 1.00 97.00 170 ALA A CA 1
ATOM 1298 C C . ALA A 1 170 ? -1.526 -3.142 -2.285 1.00 97.00 170 ALA A C 1
ATOM 1300 O O . ALA A 1 170 ? -2.297 -2.257 -2.660 1.00 97.00 170 ALA A O 1
ATOM 1301 N N . ARG A 1 171 ? -0.618 -2.933 -1.323 1.00 95.44 171 ARG A N 1
ATOM 1302 C CA . ARG A 1 171 ? -0.465 -1.654 -0.622 1.00 95.44 171 ARG A CA 1
ATOM 1303 C C . ARG A 1 171 ? -0.062 -0.530 -1.576 1.00 95.44 171 ARG A C 1
ATOM 1305 O O . ARG A 1 171 ? -0.578 0.579 -1.459 1.00 95.44 171 ARG A O 1
ATOM 1312 N N . TRP A 1 172 ? 0.849 -0.808 -2.510 1.00 95.31 172 TRP A N 1
ATOM 1313 C CA . TRP A 1 172 ? 1.260 0.150 -3.536 1.00 95.31 172 TRP A CA 1
ATOM 1314 C C . TRP A 1 172 ? 0.105 0.503 -4.479 1.00 95.31 172 TRP A C 1
ATOM 1316 O O . TRP A 1 172 ? -0.200 1.684 -4.635 1.00 95.31 172 TRP A O 1
ATOM 1326 N N . ALA A 1 173 ? -0.578 -0.505 -5.027 1.00 95.38 173 ALA A N 1
ATOM 1327 C CA . ALA A 1 173 ? -1.722 -0.328 -5.919 1.00 95.38 173 ALA A CA 1
ATOM 1328 C C . ALA A 1 173 ? -2.828 0.523 -5.280 1.00 95.38 173 ALA A C 1
ATOM 1330 O O . ALA A 1 173 ? -3.278 1.515 -5.859 1.00 95.38 173 ALA A O 1
ATOM 1331 N N . ALA A 1 174 ? -3.206 0.200 -4.041 1.00 95.06 174 ALA A N 1
ATOM 1332 C CA . ALA A 1 174 ? -4.205 0.962 -3.305 1.00 95.06 174 ALA A CA 1
ATOM 1333 C C . ALA A 1 174 ? -3.738 2.393 -2.986 1.00 95.06 174 ALA A C 1
ATOM 1335 O O . ALA A 1 174 ? -4.524 3.332 -3.091 1.00 95.06 174 ALA A O 1
ATOM 1336 N N . GLY A 1 175 ? -2.459 2.585 -2.641 1.00 94.25 175 GLY A N 1
ATOM 1337 C CA . GLY A 1 175 ? -1.895 3.907 -2.354 1.00 94.25 175 GLY A CA 1
ATOM 1338 C C . GLY A 1 175 ? -1.897 4.843 -3.556 1.00 94.25 175 GLY A C 1
ATOM 1339 O O . GLY A 1 175 ? -2.284 6.004 -3.420 1.00 94.25 175 GLY A O 1
ATOM 1340 N N . VAL A 1 176 ? -1.522 4.341 -4.733 1.00 92.06 176 VAL A N 1
ATOM 1341 C CA . VAL A 1 176 ? -1.588 5.127 -5.971 1.00 92.06 176 VAL A CA 1
ATOM 1342 C C . VAL A 1 176 ? -3.035 5.445 -6.322 1.00 92.06 176 VAL A C 1
ATOM 1344 O O . VAL A 1 176 ? -3.366 6.614 -6.505 1.00 92.06 176 VAL A O 1
ATOM 1347 N N . THR A 1 177 ? -3.908 4.434 -6.324 1.00 90.06 177 THR A N 1
ATOM 1348 C CA . THR A 1 177 ? -5.335 4.605 -6.640 1.00 90.06 177 THR A CA 1
ATOM 1349 C C . THR A 1 177 ? -5.985 5.647 -5.726 1.00 90.06 177 THR A C 1
ATOM 1351 O O . THR A 1 177 ? -6.664 6.553 -6.206 1.00 90.06 177 THR A O 1
ATOM 1354 N N . ARG A 1 178 ? -5.708 5.596 -4.413 1.00 90.50 178 ARG A N 1
ATOM 1355 C CA . ARG A 1 178 ? -6.168 6.606 -3.446 1.00 90.50 178 ARG A CA 1
ATOM 1356 C C . ARG A 1 178 ? -5.700 8.010 -3.820 1.00 90.50 178 ARG A C 1
ATOM 1358 O O . ARG A 1 178 ? -6.495 8.943 -3.767 1.00 90.50 178 ARG A O 1
ATOM 1365 N N . GLY A 1 179 ? -4.425 8.165 -4.178 1.00 88.88 179 GLY A N 1
ATOM 1366 C CA . GLY A 1 179 ? -3.850 9.453 -4.572 1.00 88.88 179 GLY A CA 1
ATOM 1367 C C . GLY A 1 179 ? -4.553 10.066 -5.785 1.00 88.88 179 GLY A C 1
ATOM 1368 O O . GLY A 1 179 ? -4.909 11.244 -5.750 1.00 88.88 179 GLY A O 1
ATOM 1369 N N . TYR A 1 180 ? -4.824 9.257 -6.813 1.00 87.50 180 TYR A N 1
ATOM 1370 C CA . TYR A 1 180 ? -5.571 9.684 -8.000 1.00 87.50 180 TYR A CA 1
ATOM 1371 C C . TYR A 1 180 ? -7.013 10.075 -7.669 1.00 87.50 180 TYR A C 1
ATOM 1373 O O . TYR A 1 180 ? -7.458 11.151 -8.061 1.00 87.50 180 TYR A O 1
ATOM 1381 N N . VAL A 1 181 ? -7.732 9.250 -6.899 1.00 88.12 181 VAL A N 1
ATOM 1382 C CA . VAL A 1 181 ? -9.114 9.541 -6.477 1.00 88.12 181 VAL A CA 1
ATOM 1383 C C . VAL A 1 181 ? -9.187 10.831 -5.657 1.00 88.12 181 VAL A C 1
ATOM 1385 O O . VAL A 1 181 ? -10.055 11.668 -5.902 1.00 88.12 181 VAL A O 1
ATOM 1388 N N . GLN A 1 182 ? -8.263 11.021 -4.712 1.00 86.75 182 GLN A N 1
ATOM 1389 C CA . GLN A 1 182 ? -8.214 12.224 -3.885 1.00 86.75 182 GLN A CA 1
ATOM 1390 C C . GLN A 1 182 ? -7.930 13.471 -4.730 1.00 86.75 182 GLN A C 1
ATOM 1392 O O . GLN A 1 182 ? -8.668 14.450 -4.634 1.00 86.75 182 GLN A O 1
ATOM 1397 N N . SER A 1 183 ? -6.908 13.422 -5.589 1.00 88.00 183 SER A N 1
ATOM 1398 C CA . SER A 1 183 ? -6.562 14.533 -6.480 1.00 88.00 183 SER A CA 1
ATOM 1399 C C . SER A 1 183 ? -7.727 14.891 -7.408 1.00 88.00 183 SER A C 1
ATOM 1401 O O . SER A 1 183 ? -8.082 16.063 -7.535 1.00 88.00 183 SER A O 1
ATOM 1403 N N . ALA A 1 184 ? -8.389 13.889 -7.992 1.00 89.12 184 ALA A N 1
ATOM 1404 C CA . ALA A 1 184 ? -9.549 14.094 -8.850 1.00 89.12 184 ALA A CA 1
ATOM 1405 C C . ALA A 1 184 ? -10.703 14.765 -8.080 1.00 89.12 184 ALA A C 1
ATOM 1407 O O . ALA A 1 184 ? -11.253 15.768 -8.537 1.00 89.12 184 ALA A O 1
ATOM 1408 N N . SER A 1 185 ? -11.005 14.294 -6.865 1.00 87.19 185 SER A N 1
ATOM 1409 C CA . SER A 1 185 ? -12.040 14.885 -6.008 1.00 87.19 185 SER A CA 1
ATOM 1410 C C . SER A 1 185 ? -11.733 16.333 -5.607 1.00 87.19 185 SER A C 1
ATOM 1412 O O . SER A 1 185 ? -12.642 17.161 -5.609 1.00 87.19 185 SER A O 1
ATOM 1414 N N . GLU A 1 186 ? -10.482 16.657 -5.265 1.00 88.81 186 GLU A N 1
ATOM 1415 C CA . GLU A 1 186 ? -10.058 18.019 -4.895 1.00 88.81 186 GLU A CA 1
ATOM 1416 C C . GLU A 1 186 ? -10.229 19.017 -6.054 1.00 88.81 186 GLU A C 1
ATOM 1418 O O . GLU A 1 186 ? -10.521 20.192 -5.825 1.00 88.81 186 GLU A O 1
ATOM 1423 N N . HIS A 1 187 ? -10.116 18.540 -7.297 1.00 87.38 187 HIS A N 1
ATOM 1424 C CA . HIS A 1 187 ? -10.285 19.339 -8.512 1.00 87.38 187 HIS A CA 1
ATOM 1425 C C . HIS A 1 187 ? -11.688 19.227 -9.138 1.00 87.38 187 HIS A C 1
ATOM 1427 O O . HIS A 1 187 ? -11.946 19.851 -10.168 1.00 87.38 187 HIS A O 1
ATOM 1433 N N . GLY A 1 188 ? -12.612 18.472 -8.527 1.00 89.81 188 GLY A N 1
ATOM 1434 C CA . GLY A 1 188 ? -13.967 18.261 -9.051 1.00 89.81 188 GLY A CA 1
ATOM 1435 C C . GLY A 1 188 ? -14.007 17.492 -10.378 1.00 89.81 188 GLY A C 1
ATOM 1436 O O . GLY A 1 188 ? -14.901 17.724 -11.190 1.00 89.81 188 GLY A O 1
ATOM 1437 N N . GLN A 1 189 ? -13.027 16.618 -10.604 1.00 89.94 189 GLN A N 1
ATOM 1438 C CA . GLN A 1 189 ? -12.839 15.818 -11.813 1.00 89.94 189 GLN A CA 1
ATOM 1439 C C . GLN A 1 189 ? -13.056 14.327 -11.524 1.00 89.94 189 GLN A C 1
ATOM 1441 O O . GLN A 1 189 ? -12.999 13.873 -10.381 1.00 89.94 189 GLN A O 1
ATOM 1446 N N . SER A 1 190 ? -13.278 13.543 -12.575 1.00 89.19 190 SER A N 1
ATOM 1447 C CA . SER A 1 190 ? -13.114 12.087 -12.539 1.00 89.19 190 SER A CA 1
ATOM 1448 C C . SER A 1 190 ? -11.636 11.692 -12.664 1.00 89.19 190 SER A C 1
ATOM 1450 O O . SER A 1 190 ? -10.821 12.452 -13.189 1.00 89.19 190 SER A O 1
ATOM 1452 N N . THR A 1 191 ? -11.277 10.482 -12.223 1.00 85.50 191 THR A N 1
ATOM 1453 C CA . THR A 1 191 ? -9.903 9.956 -12.354 1.00 85.50 191 THR A CA 1
ATOM 1454 C C . THR A 1 191 ? -9.441 9.916 -13.811 1.00 85.50 191 THR A C 1
ATOM 1456 O O . THR A 1 191 ? -8.345 10.372 -14.111 1.00 85.50 191 THR A O 1
ATOM 1459 N N . ALA A 1 192 ? -10.314 9.506 -14.733 1.00 85.81 192 ALA A N 1
ATOM 1460 C CA . ALA A 1 192 ? -10.012 9.471 -16.164 1.00 85.81 192 ALA A CA 1
ATOM 1461 C C . ALA A 1 192 ? -9.798 10.869 -16.781 1.00 85.81 192 ALA A C 1
ATOM 1463 O O . ALA A 1 192 ? -9.073 11.020 -17.764 1.00 85.81 192 ALA A O 1
ATOM 1464 N N . GLU A 1 193 ? -10.448 11.912 -16.252 1.00 87.81 193 GLU A N 1
ATOM 1465 C CA . GLU A 1 193 ? -10.186 13.295 -16.678 1.00 87.81 193 GLU A CA 1
ATOM 1466 C C . GLU A 1 193 ? -8.838 13.793 -16.162 1.00 87.81 193 GLU A C 1
ATOM 1468 O O . GLU A 1 193 ? -8.113 14.444 -16.916 1.00 87.81 193 GLU A O 1
ATOM 1473 N N . LEU A 1 194 ? -8.490 13.454 -14.917 1.00 87.00 194 LEU A N 1
ATOM 1474 C CA . LEU A 1 194 ? -7.187 13.766 -14.338 1.00 87.00 194 LEU A CA 1
ATOM 1475 C C . LEU A 1 194 ? -6.056 13.077 -15.117 1.00 87.00 194 LEU A C 1
ATOM 1477 O O . LEU A 1 194 ? -5.113 13.746 -15.525 1.00 87.00 194 LEU A O 1
ATOM 1481 N N . GLU A 1 195 ? -6.180 11.779 -15.396 1.00 86.50 195 GLU A N 1
ATOM 1482 C CA . GLU A 1 195 ? -5.204 11.004 -16.177 1.00 86.50 195 GLU A CA 1
ATOM 1483 C C . GLU A 1 195 ? -5.004 11.580 -17.584 1.00 86.50 195 GLU A C 1
ATOM 1485 O O . GLU A 1 195 ? -3.870 11.761 -18.030 1.00 86.50 195 GLU A O 1
ATOM 1490 N N . ARG A 1 196 ? -6.093 11.953 -18.276 1.00 87.12 196 ARG A N 1
ATOM 1491 C CA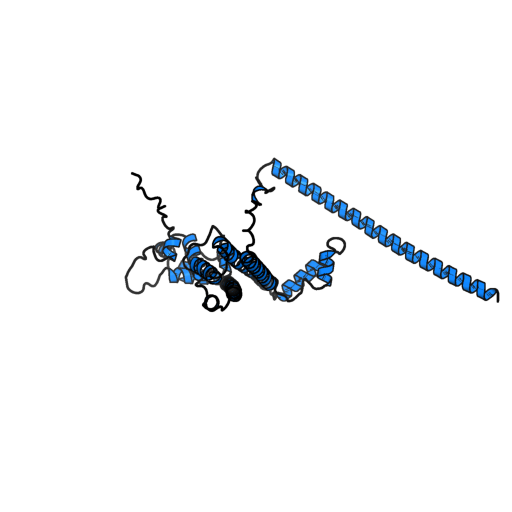 . ARG A 1 196 ? -5.996 12.621 -19.584 1.00 87.12 196 ARG A CA 1
ATOM 1492 C C . ARG A 1 196 ? -5.283 13.968 -19.489 1.00 87.12 196 ARG A C 1
ATOM 1494 O O . ARG A 1 196 ? -4.415 14.245 -20.314 1.00 87.12 196 ARG A O 1
ATOM 1501 N N . ALA A 1 197 ? -5.608 14.784 -18.488 1.00 87.50 197 ALA A N 1
ATOM 1502 C CA . ALA A 1 197 ? -4.949 16.071 -18.279 1.00 87.50 197 ALA A CA 1
ATOM 1503 C C . ALA A 1 197 ? -3.453 15.906 -17.949 1.00 87.50 197 ALA A C 1
ATOM 1505 O O . ALA A 1 197 ? -2.622 16.669 -18.446 1.00 87.50 197 ALA A O 1
ATOM 1506 N N . GLU A 1 198 ? -3.087 14.892 -17.159 1.00 87.12 198 GLU A N 1
ATOM 1507 C CA . GLU A 1 198 ? -1.691 14.543 -16.883 1.00 87.12 198 GLU A CA 1
ATOM 1508 C C . GLU A 1 198 ? -0.961 14.078 -18.147 1.00 87.12 198 GLU A C 1
ATOM 1510 O O . GLU A 1 198 ? 0.147 14.545 -18.418 1.00 87.12 198 GLU A O 1
ATOM 1515 N N . ALA A 1 199 ? -1.577 13.214 -18.956 1.00 88.06 199 ALA A N 1
ATOM 1516 C CA . ALA A 1 199 ? -1.002 12.755 -20.217 1.00 88.06 199 ALA A CA 1
ATOM 1517 C C . ALA A 1 199 ? -0.770 13.919 -21.199 1.00 88.06 199 ALA A C 1
ATOM 1519 O O . ALA A 1 199 ? 0.300 14.004 -21.806 1.00 88.06 199 ALA A O 1
ATOM 1520 N N . GLU A 1 200 ? -1.723 14.850 -21.317 1.00 89.81 200 GLU A N 1
ATOM 1521 C CA . GLU A 1 200 ? -1.586 16.074 -22.119 1.00 89.81 200 GLU A CA 1
ATOM 1522 C C . GLU A 1 200 ? -0.472 16.987 -21.590 1.00 89.81 200 GLU A C 1
ATOM 1524 O O . GLU A 1 200 ? 0.345 17.497 -22.365 1.00 89.81 200 GLU A O 1
ATOM 1529 N N . LEU A 1 201 ? -0.384 17.157 -20.267 1.00 90.69 201 LEU A N 1
ATOM 1530 C CA . LEU A 1 201 ? 0.686 17.920 -19.632 1.00 90.69 201 LEU A CA 1
ATOM 1531 C C . LEU A 1 201 ? 2.052 17.294 -19.928 1.00 90.69 201 LEU A C 1
ATOM 1533 O O . LEU A 1 201 ? 2.960 17.998 -20.374 1.00 90.69 201 LEU A O 1
ATOM 1537 N N . ILE A 1 202 ? 2.203 15.982 -19.739 1.00 90.06 202 ILE A N 1
ATOM 1538 C CA . ILE A 1 202 ? 3.440 15.258 -20.053 1.00 90.06 202 ILE A CA 1
ATOM 1539 C C . ILE A 1 202 ? 3.777 15.422 -21.540 1.00 90.06 202 ILE A C 1
ATOM 1541 O O . ILE A 1 202 ? 4.910 15.775 -21.867 1.00 90.06 202 ILE A O 1
ATOM 1545 N N . ALA A 1 203 ? 2.805 15.262 -22.441 1.00 89.50 203 ALA A N 1
ATOM 1546 C CA . ALA A 1 203 ? 3.001 15.454 -23.876 1.00 89.50 203 ALA A CA 1
ATOM 1547 C C . ALA A 1 203 ? 3.445 16.883 -24.241 1.00 89.50 203 ALA A C 1
ATOM 1549 O O . ALA A 1 203 ? 4.227 17.055 -25.173 1.00 89.50 203 ALA A O 1
ATOM 1550 N N . SER A 1 204 ? 3.011 17.902 -23.492 1.00 89.50 204 SER A N 1
ATOM 1551 C CA . SER A 1 204 ? 3.438 19.295 -23.698 1.00 89.50 204 SER A CA 1
ATOM 1552 C C . SER A 1 204 ? 4.884 19.570 -23.258 1.00 89.50 204 SER A C 1
ATOM 1554 O O . SER A 1 204 ? 5.528 20.492 -23.763 1.00 89.50 204 SER A O 1
ATOM 1556 N N . LEU A 1 205 ? 5.402 18.772 -22.319 1.00 91.25 205 LEU A N 1
ATOM 1557 C CA . LEU A 1 205 ? 6.745 18.913 -21.746 1.00 91.25 205 LEU A CA 1
ATOM 1558 C C . LEU A 1 205 ? 7.779 18.014 -22.437 1.00 91.25 205 LEU A C 1
ATOM 1560 O O . LEU A 1 205 ? 8.982 18.292 -22.396 1.00 91.25 205 LEU A O 1
ATOM 1564 N N . VAL A 1 206 ? 7.323 16.919 -23.042 1.00 89.75 206 VAL A N 1
ATOM 1565 C CA . VAL A 1 206 ? 8.167 15.907 -23.668 1.00 89.75 206 VAL A CA 1
ATOM 1566 C C . VAL A 1 206 ? 8.453 16.274 -25.120 1.00 89.75 206 VAL A C 1
ATOM 1568 O O . VAL A 1 206 ? 7.559 16.342 -25.957 1.00 89.75 206 VAL A O 1
ATOM 1571 N N . THR A 1 207 ? 9.735 16.457 -25.437 1.00 87.50 207 THR A N 1
ATOM 1572 C CA . THR A 1 207 ? 10.206 16.598 -26.818 1.00 87.50 207 THR A CA 1
ATOM 1573 C C . THR A 1 207 ? 10.997 15.366 -27.248 1.00 87.50 207 THR A C 1
ATOM 1575 O O . THR A 1 207 ? 11.703 14.760 -26.435 1.00 87.50 207 THR A O 1
ATOM 1578 N N . GLU A 1 208 ? 10.936 15.036 -28.542 1.00 86.00 208 GLU A N 1
ATOM 1579 C CA . GLU A 1 208 ? 11.696 13.929 -29.155 1.00 86.00 208 GLU A CA 1
ATOM 1580 C C . GLU A 1 208 ? 13.199 14.039 -28.851 1.00 86.00 208 GLU A C 1
ATOM 1582 O O . GLU A 1 208 ? 13.876 13.054 -28.577 1.00 86.00 208 GLU A O 1
ATOM 1587 N N . GLU A 1 209 ? 13.714 15.267 -28.819 1.00 81.31 209 GLU A N 1
ATOM 1588 C CA . GLU A 1 209 ? 15.122 15.572 -28.566 1.00 81.31 209 GLU A CA 1
ATOM 1589 C C . GLU A 1 209 ? 15.560 15.256 -27.126 1.00 81.31 209 GLU A C 1
ATOM 1591 O O . GLU A 1 209 ? 16.729 14.942 -26.875 1.00 81.31 209 GLU A O 1
ATOM 1596 N N . MET A 1 210 ? 14.646 15.385 -26.157 1.00 85.69 210 MET A N 1
ATOM 1597 C CA . MET A 1 210 ? 14.930 15.157 -24.738 1.00 85.69 210 MET A CA 1
ATOM 1598 C C . MET A 1 210 ? 14.583 13.744 -24.289 1.00 85.69 210 MET A C 1
ATOM 1600 O O . MET A 1 210 ? 15.336 13.159 -23.510 1.00 85.69 210 MET A O 1
ATOM 1604 N N . PHE A 1 211 ? 13.470 13.207 -24.784 1.00 91.25 211 PHE A N 1
ATOM 1605 C CA . PHE A 1 211 ? 12.938 11.914 -24.380 1.00 91.25 211 PHE A CA 1
ATOM 1606 C C . PHE A 1 211 ? 12.419 11.148 -25.609 1.00 91.25 211 PHE A C 1
ATOM 1608 O O . PHE A 1 211 ? 11.205 11.000 -25.765 1.00 91.25 211 PHE A O 1
ATOM 1615 N N . PRO A 1 212 ? 13.304 10.641 -26.487 1.00 91.31 212 PRO A N 1
ATOM 1616 C CA . PRO A 1 212 ? 12.889 9.992 -27.735 1.00 91.31 212 PRO A CA 1
ATOM 1617 C C . PRO A 1 212 ? 11.990 8.775 -27.477 1.00 91.31 212 PRO A C 1
ATOM 1619 O O . PRO A 1 212 ? 10.909 8.648 -28.045 1.00 91.31 212 PRO A O 1
ATOM 1622 N N . THR A 1 213 ? 12.356 7.924 -26.514 1.00 93.44 213 THR A N 1
ATOM 1623 C CA . THR A 1 213 ? 11.558 6.741 -26.153 1.00 93.44 213 THR A CA 1
ATOM 1624 C C . THR A 1 213 ? 10.190 7.105 -25.573 1.00 93.44 213 THR A C 1
ATOM 1626 O O . THR A 1 213 ? 9.189 6.494 -25.935 1.00 93.44 213 THR A O 1
ATOM 1629 N N . LEU A 1 214 ? 10.123 8.111 -24.694 1.00 91.06 214 LEU A N 1
ATOM 1630 C CA . LEU A 1 214 ? 8.854 8.550 -24.107 1.00 91.06 214 LEU A CA 1
ATOM 1631 C C . LEU A 1 214 ? 7.972 9.237 -25.153 1.00 91.06 214 LEU A C 1
ATOM 1633 O O . LEU A 1 214 ? 6.768 9.027 -25.166 1.00 91.06 214 LEU A O 1
ATOM 1637 N N . THR A 1 215 ? 8.572 9.988 -26.077 1.00 91.75 215 THR A N 1
ATOM 1638 C CA . THR A 1 215 ? 7.857 10.586 -27.210 1.00 91.75 215 THR A CA 1
ATOM 1639 C C . THR A 1 215 ? 7.237 9.503 -28.090 1.00 91.75 215 THR A C 1
ATOM 1641 O O . THR A 1 215 ? 6.065 9.604 -28.453 1.00 91.75 215 THR A O 1
ATOM 1644 N N . ALA A 1 216 ? 7.981 8.432 -28.387 1.00 92.75 216 ALA A N 1
ATOM 1645 C CA . ALA A 1 216 ? 7.451 7.281 -29.111 1.00 92.75 216 ALA A CA 1
ATOM 1646 C C . ALA A 1 216 ? 6.301 6.593 -28.349 1.00 92.75 216 ALA A C 1
ATOM 1648 O O . ALA A 1 216 ? 5.283 6.273 -28.957 1.00 92.75 216 ALA A O 1
ATOM 1649 N N . ALA A 1 217 ? 6.423 6.428 -27.028 1.00 91.56 217 ALA A N 1
ATOM 1650 C CA . ALA A 1 217 ? 5.375 5.843 -26.188 1.00 91.56 217 ALA A CA 1
ATOM 1651 C C . ALA A 1 217 ? 4.101 6.708 -26.138 1.00 91.56 217 ALA A C 1
ATOM 1653 O O . ALA A 1 217 ? 2.999 6.187 -26.292 1.00 91.56 217 ALA A O 1
ATOM 1654 N N . ILE A 1 218 ? 4.241 8.032 -26.005 1.00 90.44 218 ILE A N 1
ATOM 1655 C CA . ILE A 1 218 ? 3.122 8.987 -26.052 1.00 90.44 218 ILE A CA 1
ATOM 1656 C C . ILE A 1 218 ? 2.411 8.909 -27.405 1.00 90.44 218 ILE A C 1
ATOM 1658 O O . ILE A 1 218 ? 1.188 8.811 -27.447 1.00 90.44 218 ILE A O 1
ATOM 1662 N N . ARG A 1 219 ? 3.161 8.887 -28.519 1.00 89.44 219 ARG A N 1
ATOM 1663 C CA . ARG A 1 219 ? 2.581 8.719 -29.866 1.00 89.44 219 ARG A CA 1
ATOM 1664 C C . ARG A 1 219 ? 1.863 7.382 -30.038 1.00 89.44 219 ARG A C 1
ATOM 1666 O O . ARG A 1 219 ? 0.909 7.315 -30.805 1.00 89.44 219 ARG A O 1
ATOM 1673 N N . ALA A 1 220 ? 2.318 6.341 -29.345 1.00 91.44 220 ALA A N 1
ATOM 1674 C CA . ALA A 1 220 ? 1.667 5.036 -29.318 1.00 91.44 220 ALA A CA 1
ATOM 1675 C C . ALA A 1 220 ? 0.439 4.982 -28.386 1.00 91.44 220 ALA A C 1
ATOM 1677 O O . ALA A 1 220 ? -0.214 3.947 -28.332 1.00 91.44 220 ALA A O 1
ATOM 1678 N N . GLY A 1 221 ? 0.118 6.066 -27.668 1.00 87.62 221 GLY A N 1
ATOM 1679 C CA . GLY A 1 221 ? -1.024 6.132 -26.753 1.00 87.62 221 GLY A CA 1
ATOM 1680 C C . GLY A 1 221 ? -0.775 5.515 -25.375 1.00 87.62 221 GLY A C 1
ATOM 1681 O O . GLY A 1 221 ? -1.712 5.386 -24.601 1.00 87.62 221 GLY A O 1
ATOM 1682 N N . ALA A 1 222 ? 0.471 5.179 -25.024 1.00 87.19 222 ALA A N 1
ATOM 1683 C CA . ALA A 1 222 ? 0.781 4.416 -23.810 1.00 87.19 222 ALA A CA 1
ATOM 1684 C C . ALA A 1 222 ? 0.443 5.130 -22.484 1.00 87.19 222 ALA A C 1
ATOM 1686 O O . ALA A 1 222 ? 0.395 4.477 -21.450 1.00 87.19 222 ALA A O 1
ATOM 1687 N N . LEU A 1 223 ? 0.250 6.456 -22.489 1.00 83.06 223 LEU A N 1
ATOM 1688 C CA . LEU A 1 223 ? -0.131 7.225 -21.291 1.00 83.06 223 LEU A CA 1
ATOM 1689 C C . LEU A 1 223 ? -1.647 7.322 -21.069 1.00 83.06 223 LEU A C 1
ATOM 1691 O O . LEU A 1 223 ? -2.065 7.852 -20.048 1.00 83.06 223 LEU A O 1
ATOM 1695 N N . VAL A 1 224 ? -2.456 6.874 -22.030 1.00 81.81 224 VAL A N 1
ATOM 1696 C CA . VAL A 1 224 ? -3.929 6.911 -21.971 1.00 81.81 224 VAL A CA 1
ATOM 1697 C C . VAL A 1 224 ? -4.530 5.529 -22.234 1.00 81.81 224 VAL A C 1
ATOM 1699 O O . VAL A 1 224 ? -5.681 5.418 -22.641 1.00 81.81 224 VAL A O 1
ATOM 1702 N N . ASP A 1 225 ? -3.717 4.486 -22.085 1.00 81.94 225 ASP A N 1
ATOM 1703 C CA . ASP A 1 225 ? -4.145 3.105 -22.246 1.00 81.94 225 ASP A CA 1
ATOM 1704 C C . ASP A 1 225 ? -5.012 2.688 -21.050 1.00 81.94 225 ASP A C 1
ATOM 1706 O O . ASP A 1 225 ? -4.645 2.941 -19.906 1.00 81.94 225 ASP A O 1
ATOM 1710 N N . ASP A 1 226 ? -6.148 2.039 -21.316 1.00 82.75 226 ASP A N 1
ATOM 1711 C CA . ASP A 1 226 ? -7.116 1.640 -20.282 1.00 82.75 226 ASP A CA 1
ATOM 1712 C C . ASP A 1 226 ? -6.658 0.403 -19.472 1.00 82.75 226 ASP A C 1
ATOM 1714 O O . ASP A 1 226 ? -7.420 -0.122 -18.654 1.00 82.75 226 ASP A O 1
ATOM 1718 N N . SER A 1 227 ? -5.454 -0.135 -19.718 1.00 85.44 227 SER A N 1
ATOM 1719 C CA . SER A 1 227 ? -4.956 -1.273 -18.943 1.00 85.44 227 SER A CA 1
ATOM 1720 C C . SER A 1 227 ? -4.611 -0.867 -17.514 1.00 85.44 227 SER A C 1
ATOM 1722 O O . SER A 1 227 ? -3.990 0.161 -17.262 1.00 85.44 227 SER A O 1
ATOM 1724 N N . ASP A 1 228 ? -4.982 -1.721 -16.559 1.00 87.69 228 ASP A N 1
ATOM 1725 C CA . ASP A 1 228 ? -4.586 -1.548 -15.167 1.00 87.69 228 ASP A CA 1
ATOM 1726 C C . ASP A 1 228 ? -3.119 -2.002 -14.988 1.00 87.69 228 ASP A C 1
ATOM 1728 O O . ASP A 1 228 ? -2.827 -3.208 -15.064 1.00 87.69 228 ASP A O 1
ATOM 1732 N N . PRO A 1 229 ? -2.171 -1.077 -14.732 1.00 89.44 229 PRO A N 1
ATOM 1733 C CA . PRO A 1 229 ? -0.766 -1.426 -14.552 1.00 89.44 229 PRO A CA 1
ATOM 1734 C C . PRO A 1 229 ? -0.527 -2.275 -13.294 1.00 89.44 229 PRO A C 1
ATOM 1736 O O . PRO A 1 229 ? 0.467 -3.005 -13.226 1.00 89.44 229 PRO A O 1
ATOM 1739 N N . PHE A 1 230 ? -1.415 -2.215 -12.298 1.00 93.12 230 PHE A N 1
ATOM 1740 C CA . PHE A 1 230 ? -1.319 -3.010 -11.078 1.00 93.12 230 PHE A CA 1
ATOM 1741 C C . PHE A 1 230 ? -1.803 -4.438 -11.294 1.00 93.12 230 PHE A C 1
ATOM 1743 O O . PHE A 1 230 ? -1.127 -5.360 -10.827 1.00 93.12 230 PHE A O 1
ATOM 1750 N N . GLU A 1 231 ? -2.878 -4.633 -12.062 1.00 93.19 231 GLU A N 1
ATOM 1751 C CA . GLU A 1 231 ? -3.328 -5.968 -12.474 1.00 93.19 231 GLU A CA 1
ATOM 1752 C C . GLU A 1 231 ? -2.289 -6.623 -13.401 1.00 93.19 231 GLU A C 1
ATOM 1754 O O . GLU A 1 231 ? -1.900 -7.780 -13.218 1.00 93.19 231 GLU A O 1
ATOM 1759 N N . PHE A 1 232 ? -1.722 -5.861 -14.344 1.00 94.38 232 PHE A N 1
ATOM 1760 C CA . PHE A 1 232 ? -0.571 -6.328 -15.120 1.00 94.38 232 PHE A CA 1
ATOM 1761 C C . PHE A 1 232 ? 0.591 -6.731 -14.198 1.00 94.38 232 PHE A C 1
ATOM 1763 O O . PHE A 1 232 ? 1.165 -7.812 -14.356 1.00 94.38 232 PHE A O 1
ATOM 1770 N N . GLY A 1 233 ? 0.921 -5.884 -13.218 1.00 95.88 233 GLY A N 1
ATOM 1771 C CA . GLY A 1 233 ? 2.000 -6.113 -12.261 1.00 95.88 233 GLY A CA 1
ATOM 1772 C C . GLY A 1 233 ? 1.816 -7.382 -11.428 1.00 95.88 233 GLY A C 1
ATOM 1773 O O . GLY A 1 233 ? 2.752 -8.176 -11.329 1.00 95.88 233 GLY A O 1
ATOM 1774 N N . VAL A 1 234 ? 0.618 -7.624 -10.880 1.00 97.69 234 VAL A N 1
ATOM 1775 C CA . VAL A 1 234 ? 0.360 -8.818 -10.057 1.00 97.69 234 VAL A CA 1
ATOM 1776 C C . VAL A 1 234 ? 0.439 -10.095 -10.892 1.00 97.69 234 VAL A C 1
ATOM 1778 O O . VAL A 1 234 ? 0.991 -11.092 -10.428 1.00 97.69 234 VAL A O 1
ATOM 1781 N N . HIS A 1 235 ? -0.005 -10.063 -12.153 1.00 97.38 235 HIS A N 1
ATOM 1782 C CA . HIS A 1 235 ? 0.148 -11.203 -13.055 1.00 97.38 235 HIS A CA 1
ATOM 1783 C C . HIS A 1 235 ? 1.615 -11.504 -13.380 1.00 97.38 235 HIS A C 1
ATOM 1785 O O . HIS A 1 235 ? 2.004 -12.671 -13.371 1.00 97.38 235 HIS A O 1
ATOM 1791 N N . ARG A 1 236 ? 2.457 -10.483 -13.599 1.00 98.12 236 ARG A N 1
ATOM 1792 C CA . ARG A 1 236 ? 3.907 -10.688 -13.794 1.00 98.12 236 ARG A CA 1
ATOM 1793 C C . ARG A 1 236 ? 4.587 -11.232 -12.539 1.00 98.12 236 ARG A C 1
ATOM 1795 O O . ARG A 1 236 ? 5.454 -12.095 -12.643 1.00 98.12 236 ARG A O 1
ATOM 1802 N N . ILE A 1 237 ? 4.187 -10.752 -11.360 1.00 98.00 237 ILE A N 1
ATOM 1803 C CA . ILE A 1 237 ? 4.662 -11.285 -10.078 1.00 98.00 237 ILE A CA 1
ATOM 1804 C C . ILE A 1 237 ? 4.293 -12.768 -9.957 1.00 98.00 237 ILE A C 1
ATOM 1806 O O . ILE A 1 237 ? 5.160 -13.590 -9.667 1.00 98.00 237 ILE A O 1
ATOM 1810 N N . LEU A 1 238 ? 3.033 -13.121 -10.224 1.00 97.88 238 LEU A N 1
ATOM 1811 C CA . LEU A 1 238 ? 2.548 -14.496 -10.143 1.00 97.88 238 LEU A CA 1
ATOM 1812 C C . LEU A 1 238 ? 3.286 -15.431 -11.108 1.00 97.88 238 LEU A C 1
ATOM 1814 O O . LEU A 1 238 ? 3.710 -16.509 -10.701 1.00 97.88 238 LEU A O 1
ATOM 1818 N N . GLU A 1 239 ? 3.480 -15.010 -12.358 1.00 97.44 239 GLU A N 1
ATOM 1819 C CA . GLU A 1 239 ? 4.256 -15.761 -13.352 1.00 97.44 239 GLU A CA 1
ATOM 1820 C C . GLU A 1 239 ? 5.712 -15.963 -12.910 1.00 97.44 239 GLU A C 1
ATOM 1822 O O . GLU A 1 239 ? 6.270 -17.043 -13.096 1.00 97.44 239 GLU A O 1
ATOM 1827 N N . GLY A 1 240 ? 6.321 -14.955 -12.277 1.00 97.31 240 GLY A N 1
ATOM 1828 C CA . GLY A 1 240 ? 7.659 -15.069 -11.696 1.00 97.31 240 GLY A CA 1
ATOM 1829 C C . GLY A 1 240 ? 7.730 -16.090 -10.556 1.00 97.31 240 GLY A C 1
ATOM 1830 O O . GLY A 1 240 ? 8.667 -16.887 -10.504 1.00 97.31 240 GLY A O 1
ATOM 1831 N N . VAL A 1 241 ? 6.724 -16.117 -9.675 1.00 96.44 241 VAL A N 1
ATOM 1832 C CA . VAL A 1 241 ? 6.620 -17.126 -8.606 1.00 96.44 241 VAL A CA 1
ATOM 1833 C C . VAL A 1 241 ? 6.384 -18.518 -9.189 1.00 96.44 241 VAL A C 1
ATOM 1835 O O . VAL A 1 241 ? 7.018 -19.472 -8.752 1.00 96.44 241 VAL A O 1
ATOM 1838 N N . GLU A 1 242 ? 5.525 -18.647 -10.201 1.00 96.38 242 GLU A N 1
ATOM 1839 C CA . GLU A 1 242 ? 5.282 -19.916 -10.895 1.00 96.38 242 GLU A CA 1
ATOM 1840 C C . GLU A 1 242 ? 6.557 -20.459 -11.542 1.00 96.38 242 GLU A C 1
ATOM 1842 O O . GLU A 1 242 ? 6.868 -21.643 -11.399 1.00 96.38 242 GLU A O 1
ATOM 1847 N N . HIS A 1 243 ? 7.328 -19.588 -12.191 1.00 96.25 243 HIS A N 1
ATOM 1848 C CA . HIS A 1 243 ? 8.626 -19.950 -12.741 1.00 96.25 243 HIS A CA 1
ATOM 1849 C C . HIS A 1 243 ? 9.596 -20.418 -11.649 1.00 96.25 243 HIS A C 1
ATOM 1851 O O . HIS A 1 243 ? 10.209 -21.472 -11.801 1.00 96.25 243 HIS A O 1
ATOM 1857 N N . HIS A 1 244 ? 9.681 -19.699 -10.524 1.00 94.56 244 HIS A N 1
ATOM 1858 C CA . HIS A 1 244 ? 10.535 -20.089 -9.397 1.00 94.56 244 HIS A CA 1
ATOM 1859 C C . HIS 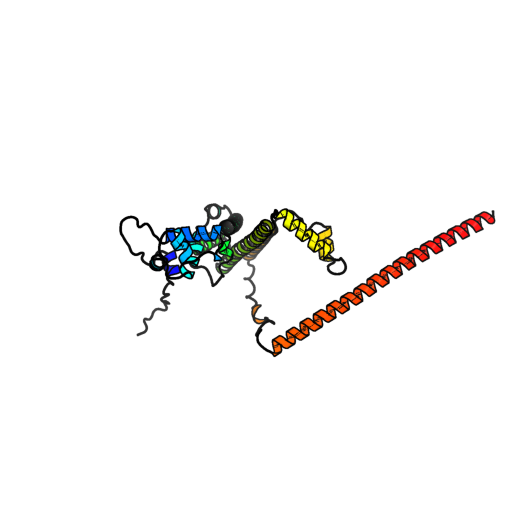A 1 244 ? 10.126 -21.442 -8.806 1.00 94.56 244 HIS A C 1
ATOM 1861 O O . HIS A 1 244 ? 10.969 -22.308 -8.592 1.00 94.56 244 HIS A O 1
ATOM 1867 N N . VAL A 1 245 ? 8.825 -21.677 -8.615 1.00 95.00 245 VAL A N 1
ATOM 1868 C CA . VAL A 1 245 ? 8.293 -22.978 -8.184 1.00 95.00 245 VAL A CA 1
ATOM 1869 C C . VAL A 1 245 ? 8.727 -24.087 -9.145 1.00 95.00 245 VAL A C 1
ATOM 1871 O O . VAL A 1 245 ? 9.226 -25.116 -8.692 1.00 95.00 245 VAL A O 1
ATOM 1874 N N . ALA A 1 246 ? 8.588 -23.884 -10.458 1.00 94.75 246 ALA A N 1
ATOM 1875 C CA . ALA A 1 246 ? 9.006 -24.862 -11.462 1.00 94.75 246 ALA A CA 1
ATOM 1876 C C . ALA A 1 246 ? 10.522 -25.138 -11.421 1.00 94.75 246 ALA A C 1
ATOM 1878 O O . ALA A 1 246 ? 10.937 -26.298 -11.475 1.00 94.75 246 ALA A O 1
ATOM 1879 N N . ASP A 1 247 ? 11.343 -24.102 -11.248 1.00 93.06 247 ASP A N 1
ATOM 1880 C CA . ASP A 1 247 ? 12.796 -24.228 -11.097 1.00 93.06 247 ASP A CA 1
ATOM 1881 C C . ASP A 1 247 ? 13.173 -25.023 -9.837 1.00 93.06 247 ASP A C 1
ATOM 1883 O O . ASP A 1 247 ? 14.051 -25.888 -9.883 1.00 93.06 247 ASP A O 1
ATOM 1887 N N . ARG A 1 248 ? 12.471 -24.811 -8.716 1.00 91.12 248 ARG A N 1
ATOM 1888 C CA . ARG A 1 248 ? 12.668 -25.590 -7.480 1.00 91.12 248 ARG A CA 1
ATOM 1889 C C . ARG A 1 248 ? 12.314 -27.067 -7.677 1.00 91.12 248 ARG A C 1
ATOM 1891 O O . ARG A 1 248 ? 13.058 -27.924 -7.198 1.00 91.12 248 ARG A O 1
ATOM 1898 N N . ILE A 1 249 ? 11.257 -27.381 -8.437 1.00 91.19 249 ILE A N 1
ATOM 1899 C CA . ILE A 1 249 ? 10.922 -28.767 -8.833 1.00 91.19 249 ILE A CA 1
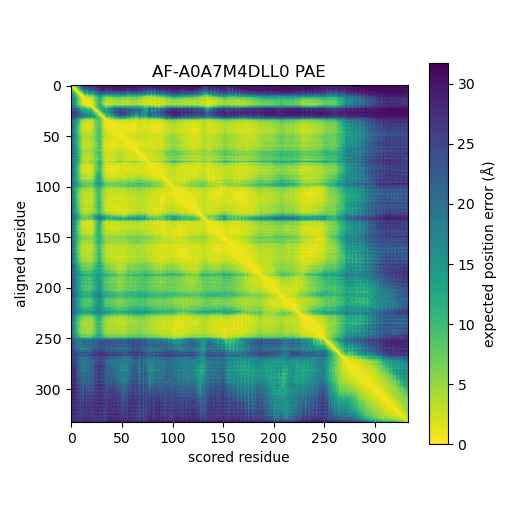ATOM 1900 C C . ILE A 1 249 ? 12.051 -29.384 -9.671 1.00 91.19 249 ILE A C 1
ATOM 1902 O O . ILE A 1 249 ? 12.396 -30.549 -9.479 1.00 91.19 249 ILE A O 1
ATOM 1906 N N . ALA A 1 250 ? 12.661 -28.606 -10.568 1.00 92.44 250 ALA A N 1
ATOM 1907 C CA . ALA A 1 250 ? 13.772 -29.048 -11.411 1.00 92.44 250 ALA A CA 1
ATOM 1908 C C . ALA A 1 250 ? 15.117 -29.194 -10.662 1.00 92.44 250 ALA A C 1
ATOM 1910 O O . ALA A 1 250 ? 16.121 -29.567 -11.272 1.00 92.44 250 ALA A O 1
ATOM 1911 N N . GLY A 1 251 ? 15.158 -28.931 -9.350 1.00 86.62 251 GLY A N 1
ATOM 1912 C CA . GLY A 1 251 ? 16.379 -28.992 -8.543 1.00 86.62 251 GLY A CA 1
ATOM 1913 C C . GLY A 1 251 ? 17.248 -27.735 -8.638 1.00 86.62 251 GLY A C 1
ATOM 1914 O O . GLY A 1 251 ? 18.442 -27.794 -8.337 1.00 86.62 251 GLY A O 1
ATOM 1915 N N . GLY A 1 252 ? 16.665 -26.607 -9.053 1.00 80.06 252 GLY A N 1
ATOM 1916 C CA . GLY A 1 252 ? 17.312 -25.301 -9.075 1.00 80.06 252 GLY A CA 1
ATOM 1917 C C . GLY A 1 252 ? 17.875 -24.909 -7.706 1.00 80.06 252 GLY A C 1
ATOM 1918 O O . GLY A 1 252 ? 17.301 -25.213 -6.651 1.00 80.06 252 GLY A O 1
ATOM 1919 N N . ALA A 1 253 ? 19.035 -24.251 -7.730 1.00 68.06 253 ALA A N 1
ATOM 1920 C CA . ALA A 1 253 ? 19.712 -23.790 -6.525 1.00 68.06 253 ALA A CA 1
ATOM 1921 C C . ALA A 1 253 ? 18.867 -22.750 -5.771 1.00 68.06 253 ALA A C 1
ATOM 1923 O O . ALA A 1 253 ? 18.072 -22.026 -6.366 1.00 68.06 253 ALA A O 1
ATOM 1924 N N . ALA A 1 254 ? 19.074 -22.669 -4.455 1.00 64.81 254 ALA A N 1
ATOM 1925 C CA . ALA A 1 254 ? 18.484 -21.619 -3.634 1.00 64.81 254 ALA A CA 1
ATOM 1926 C C . ALA A 1 254 ? 18.894 -20.225 -4.158 1.00 64.81 254 ALA A C 1
ATOM 1928 O O . ALA A 1 254 ? 19.997 -20.085 -4.708 1.00 64.81 254 ALA A O 1
ATOM 1929 N N . PRO A 1 255 ? 18.040 -19.200 -3.991 1.00 65.88 255 PRO A N 1
ATOM 1930 C CA . PRO A 1 255 ? 18.337 -17.850 -4.450 1.00 65.88 255 PRO A CA 1
ATOM 1931 C C . PRO A 1 255 ? 19.677 -17.342 -3.901 1.00 65.88 255 PRO A C 1
ATOM 1933 O O . PRO A 1 255 ? 20.096 -17.674 -2.788 1.00 65.88 255 PRO A O 1
ATOM 1936 N N . ALA A 1 256 ? 20.366 -16.532 -4.709 1.00 65.31 256 ALA A N 1
ATOM 1937 C CA . ALA A 1 256 ? 21.638 -15.930 -4.328 1.00 65.31 256 ALA A CA 1
ATOM 1938 C C . ALA A 1 256 ? 21.495 -15.123 -3.019 1.00 65.31 256 ALA A C 1
ATOM 1940 O O . ALA A 1 256 ? 20.444 -14.518 -2.786 1.00 65.31 256 ALA A O 1
ATOM 1941 N N . PRO A 1 257 ? 22.535 -15.083 -2.164 1.00 62.69 257 PRO A N 1
ATOM 1942 C CA . PRO A 1 257 ? 22.474 -14.368 -0.895 1.00 62.69 257 PRO A CA 1
ATOM 1943 C C . PRO A 1 257 ? 22.125 -12.891 -1.101 1.00 62.69 257 PRO A C 1
ATOM 1945 O O . PRO A 1 257 ? 22.539 -12.272 -2.085 1.00 62.69 257 PRO A O 1
ATOM 1948 N N . VAL A 1 258 ? 21.384 -12.333 -0.139 1.00 65.94 258 VAL A N 1
ATOM 1949 C CA . VAL A 1 258 ? 20.954 -10.930 -0.146 1.00 65.94 258 VAL A CA 1
ATOM 1950 C C . VAL A 1 258 ? 22.170 -10.030 -0.339 1.00 65.94 258 VAL A C 1
ATOM 1952 O O . VAL A 1 258 ? 23.073 -9.982 0.497 1.00 65.94 258 VAL A O 1
ATOM 1955 N N . ARG A 1 259 ? 22.189 -9.298 -1.453 1.00 63.66 259 ARG A N 1
ATOM 1956 C CA . ARG A 1 259 ? 23.158 -8.229 -1.664 1.00 63.66 259 ARG A CA 1
ATOM 1957 C C . ARG A 1 259 ? 22.726 -7.044 -0.804 1.00 63.66 259 ARG A C 1
ATOM 1959 O O . ARG A 1 259 ? 21.604 -6.563 -0.947 1.00 63.66 259 ARG A O 1
ATOM 1966 N N . ASP A 1 260 ? 23.590 -6.588 0.099 1.00 63.53 260 ASP A N 1
ATOM 1967 C CA . ASP A 1 260 ? 23.309 -5.405 0.914 1.00 63.53 260 ASP A CA 1
ATOM 1968 C C . ASP A 1 260 ? 23.449 -4.136 0.061 1.00 63.53 260 ASP A C 1
ATOM 1970 O O . ASP A 1 260 ? 24.493 -3.487 0.018 1.00 63.53 260 ASP A O 1
ATOM 1974 N N . TRP A 1 261 ? 22.375 -3.784 -0.645 1.00 60.94 261 TRP A N 1
ATOM 1975 C CA . TRP A 1 261 ? 22.288 -2.537 -1.403 1.00 60.94 261 TRP A CA 1
ATOM 1976 C C . TRP A 1 261 ? 22.306 -1.294 -0.493 1.00 60.94 261 TRP A C 1
ATOM 1978 O O . TRP A 1 261 ? 22.520 -0.185 -0.983 1.00 60.94 261 TRP A O 1
ATOM 1988 N N . GLN A 1 262 ? 22.096 -1.440 0.825 1.00 58.06 262 GLN A N 1
ATOM 1989 C CA . GLN A 1 262 ? 22.144 -0.318 1.769 1.00 58.06 262 GLN A CA 1
ATOM 1990 C C . GLN A 1 262 ? 23.581 0.068 2.135 1.00 58.06 262 GLN A C 1
ATOM 1992 O O . GLN A 1 262 ? 23.831 1.240 2.426 1.00 58.06 262 GLN A O 1
ATOM 1997 N N . ALA A 1 263 ? 24.533 -0.865 2.062 1.00 59.03 263 ALA A N 1
ATOM 1998 C CA . ALA A 1 263 ? 25.954 -0.576 2.257 1.00 59.03 263 ALA A CA 1
ATOM 1999 C C . ALA A 1 263 ? 26.527 0.377 1.187 1.00 59.03 263 ALA A C 1
ATOM 2001 O O . ALA A 1 263 ? 27.486 1.100 1.450 1.00 59.03 263 ALA A O 1
ATOM 2002 N N . GLU A 1 264 ? 25.918 0.437 -0.003 1.00 57.75 264 GLU A N 1
ATOM 2003 C CA . GLU A 1 264 ? 26.357 1.274 -1.133 1.00 57.75 264 GLU A CA 1
ATOM 2004 C C . GLU A 1 264 ? 25.742 2.699 -1.117 1.00 57.75 264 GLU A C 1
ATOM 2006 O O . GLU A 1 264 ? 25.808 3.444 -2.101 1.00 57.75 264 GLU A O 1
ATOM 2011 N N . ARG A 1 265 ? 25.139 3.124 0.004 1.00 62.72 265 ARG A N 1
ATOM 2012 C CA . ARG A 1 265 ? 24.459 4.424 0.133 1.00 62.72 265 ARG A CA 1
ATOM 2013 C C . ARG A 1 265 ? 25.415 5.618 0.034 1.00 62.72 265 ARG A C 1
ATOM 2015 O O . ARG A 1 265 ? 26.067 6.020 0.995 1.00 62.72 265 ARG A O 1
ATOM 2022 N N . THR A 1 266 ? 25.396 6.284 -1.121 1.00 62.03 266 THR A N 1
ATOM 2023 C CA . THR A 1 266 ? 26.075 7.579 -1.354 1.00 62.03 266 THR A CA 1
ATOM 2024 C C . THR A 1 266 ? 25.445 8.753 -0.588 1.00 62.03 266 THR A C 1
ATOM 2026 O O . THR A 1 266 ? 25.974 9.869 -0.595 1.00 62.03 266 THR A O 1
ATOM 2029 N N . ASP A 1 267 ? 24.306 8.531 0.077 1.00 62.06 267 ASP A N 1
ATOM 2030 C CA . ASP A 1 267 ? 23.556 9.541 0.814 1.00 62.06 267 ASP A CA 1
ATOM 2031 C C . ASP A 1 267 ? 23.794 9.533 2.336 1.00 62.06 267 ASP A C 1
ATOM 2033 O O . ASP A 1 267 ? 23.181 10.338 3.051 1.00 62.06 267 ASP A O 1
ATOM 2037 N N . ALA A 1 268 ? 24.722 8.700 2.814 1.00 68.38 268 ALA A N 1
ATOM 2038 C CA . ALA A 1 268 ? 25.164 8.672 4.202 1.00 68.38 268 ALA A CA 1
ATOM 2039 C C . ALA A 1 268 ? 25.601 10.066 4.704 1.00 68.38 268 ALA A C 1
ATOM 2041 O O . ALA A 1 268 ? 26.098 10.908 3.954 1.00 68.38 268 ALA A O 1
ATOM 2042 N N . HIS A 1 269 ? 25.397 10.313 6.001 1.00 81.25 269 HIS A N 1
ATOM 2043 C CA . HIS A 1 269 ? 25.777 11.552 6.697 1.00 81.25 269 HIS A CA 1
ATOM 2044 C C . HIS A 1 269 ? 25.245 12.853 6.052 1.00 81.25 269 HIS A C 1
ATOM 2046 O O . HIS A 1 269 ? 26.013 13.766 5.751 1.00 81.25 269 HIS A O 1
ATOM 2052 N N . PRO A 1 270 ? 23.917 13.030 5.903 1.00 77.88 270 PRO A N 1
ATOM 2053 C CA . PRO A 1 270 ? 23.335 14.194 5.216 1.00 77.88 270 PRO A CA 1
ATOM 2054 C C . PRO A 1 270 ? 23.659 15.549 5.871 1.00 77.88 270 PRO A C 1
ATOM 2056 O O . PRO A 1 270 ? 23.537 16.595 5.233 1.00 77.88 270 PRO A O 1
ATOM 2059 N N . LYS A 1 271 ? 24.058 15.543 7.149 1.00 82.25 271 LYS A N 1
ATOM 2060 C CA . LYS A 1 271 ? 24.437 16.744 7.907 1.00 82.25 271 LYS A CA 1
ATOM 2061 C C . LYS A 1 271 ? 25.936 17.065 7.828 1.00 82.25 271 LYS A C 1
ATOM 2063 O O . LYS A 1 271 ? 26.324 18.171 8.213 1.00 82.25 271 LYS A O 1
ATOM 2068 N N . ASP A 1 272 ? 26.759 16.154 7.309 1.00 91.19 272 ASP A N 1
ATOM 2069 C CA . ASP A 1 272 ? 28.200 16.359 7.186 1.00 91.19 272 ASP A CA 1
ATOM 2070 C C . ASP A 1 272 ? 28.518 17.530 6.223 1.00 91.19 272 ASP A C 1
ATOM 2072 O O . ASP A 1 272 ? 27.923 17.628 5.141 1.00 91.19 272 ASP A O 1
ATOM 2076 N N . PRO A 1 273 ? 29.396 18.479 6.602 1.00 89.62 273 PRO A N 1
ATOM 2077 C CA . PRO A 1 273 ? 29.730 19.625 5.758 1.00 89.62 273 PRO A CA 1
ATOM 2078 C C . PRO A 1 273 ? 30.372 19.257 4.413 1.00 89.62 273 PRO A C 1
ATOM 2080 O O . PRO A 1 273 ? 30.013 19.858 3.398 1.00 89.62 273 PRO A O 1
ATOM 2083 N N . ALA A 1 274 ? 31.272 18.269 4.380 1.00 89.00 274 ALA A N 1
ATOM 2084 C CA . ALA A 1 274 ? 31.965 17.857 3.161 1.00 89.00 274 ALA A CA 1
ATOM 2085 C C . ALA A 1 274 ? 31.003 17.147 2.198 1.00 89.00 274 ALA A C 1
ATOM 2087 O O . ALA A 1 274 ? 30.993 17.441 1.000 1.00 89.00 274 ALA A O 1
ATOM 2088 N N . VAL A 1 275 ? 30.105 16.304 2.722 1.00 85.81 275 VAL A N 1
ATOM 2089 C CA . VAL A 1 275 ? 29.031 15.674 1.931 1.00 85.81 275 VAL A CA 1
ATOM 2090 C C . VAL A 1 275 ? 28.098 16.732 1.330 1.00 85.81 275 VAL A C 1
ATOM 2092 O O . VAL A 1 275 ? 27.747 16.659 0.149 1.00 85.81 275 VAL A O 1
ATOM 2095 N N . ARG A 1 276 ? 27.715 17.764 2.097 1.00 87.44 276 ARG A N 1
ATOM 2096 C CA . ARG A 1 276 ? 26.885 18.872 1.583 1.00 87.44 276 ARG A CA 1
ATOM 2097 C C . ARG A 1 276 ? 27.589 19.669 0.486 1.00 87.44 276 ARG A C 1
ATOM 2099 O O . ARG A 1 276 ? 26.948 20.004 -0.513 1.00 87.44 276 ARG A O 1
ATOM 2106 N N . GLN A 1 277 ? 28.884 19.940 0.643 1.00 90.56 277 GLN A N 1
ATOM 2107 C CA . GLN A 1 277 ? 29.689 20.630 -0.365 1.00 90.56 277 GLN A CA 1
ATOM 2108 C C . GLN A 1 277 ? 29.801 19.809 -1.656 1.00 90.56 277 GLN A C 1
ATOM 2110 O O . GLN A 1 277 ? 29.540 20.338 -2.736 1.00 90.56 277 GLN A O 1
ATOM 2115 N N . ALA A 1 278 ? 30.091 18.509 -1.556 1.00 88.75 278 ALA A N 1
ATOM 2116 C CA . ALA A 1 278 ? 30.148 17.612 -2.709 1.00 88.75 278 ALA A CA 1
ATOM 2117 C C . ALA A 1 278 ? 28.802 17.549 -3.460 1.00 88.75 278 ALA A C 1
ATOM 2119 O O . ALA A 1 278 ? 28.764 17.632 -4.688 1.00 88.75 278 ALA A O 1
ATOM 2120 N N . ARG A 1 279 ? 27.672 17.498 -2.738 1.00 87.38 279 ARG A N 1
ATOM 2121 C CA . ARG A 1 279 ? 26.324 17.556 -3.341 1.00 87.38 279 ARG A CA 1
ATOM 2122 C C . ARG A 1 279 ? 26.024 18.900 -4.008 1.00 87.38 279 ARG A C 1
ATOM 2124 O O . ARG A 1 279 ? 25.316 18.935 -5.013 1.00 87.38 279 ARG A O 1
ATOM 2131 N N . ALA A 1 280 ? 26.506 20.013 -3.456 1.00 89.69 280 ALA A N 1
ATOM 2132 C CA . ALA A 1 280 ? 26.369 21.325 -4.089 1.00 89.69 280 ALA A CA 1
ATOM 2133 C C . ALA A 1 280 ? 27.162 21.391 -5.404 1.00 89.69 280 ALA A C 1
ATOM 2135 O O . ALA A 1 280 ? 26.594 21.769 -6.426 1.00 89.69 280 ALA A O 1
ATOM 2136 N N . ALA A 1 281 ? 28.411 20.916 -5.400 1.00 92.50 281 ALA A N 1
ATOM 2137 C CA . ALA A 1 281 ? 29.243 20.837 -6.598 1.00 92.50 281 ALA A CA 1
ATOM 2138 C C . ALA A 1 281 ? 28.620 19.939 -7.682 1.00 92.50 281 ALA A C 1
ATOM 2140 O O . ALA A 1 281 ? 28.593 20.317 -8.852 1.00 92.50 281 ALA A O 1
ATOM 2141 N N . ARG A 1 282 ? 28.041 18.788 -7.301 1.00 91.56 282 ARG A N 1
ATOM 2142 C CA . ARG A 1 282 ? 27.320 17.915 -8.243 1.00 91.56 282 ARG A CA 1
ATOM 2143 C C . ARG A 1 282 ? 26.135 18.631 -8.893 1.00 91.56 282 ARG A C 1
ATOM 2145 O O . ARG A 1 282 ? 26.004 18.590 -10.109 1.00 91.56 282 ARG A O 1
ATOM 2152 N N . ARG A 1 283 ? 25.306 19.330 -8.107 1.00 91.00 283 ARG A N 1
ATOM 2153 C CA . ARG A 1 283 ? 24.156 20.098 -8.628 1.00 91.00 283 ARG A CA 1
ATOM 2154 C C . ARG A 1 283 ? 24.584 21.204 -9.593 1.00 91.00 283 ARG A C 1
ATOM 2156 O O . ARG A 1 283 ? 23.928 21.410 -10.609 1.00 91.00 283 ARG A O 1
ATOM 2163 N N . GLU A 1 284 ? 25.683 21.893 -9.299 1.00 94.69 284 GLU A N 1
ATOM 2164 C CA . GLU A 1 284 ? 26.247 22.902 -10.201 1.00 94.69 284 GLU A CA 1
ATOM 2165 C C . GLU A 1 284 ? 26.750 22.273 -11.511 1.00 94.69 284 GLU A C 1
ATOM 2167 O O . GLU A 1 284 ? 26.475 22.791 -12.594 1.00 94.69 284 GLU A O 1
ATOM 2172 N N . ALA A 1 285 ? 27.441 21.132 -11.432 1.00 94.12 285 ALA A N 1
ATOM 2173 C CA . ALA A 1 285 ? 27.909 20.397 -12.604 1.00 94.12 285 ALA A CA 1
ATOM 2174 C C . ALA A 1 285 ? 26.744 19.876 -13.464 1.00 94.12 285 ALA A C 1
ATOM 2176 O O . ALA A 1 285 ? 26.763 20.045 -14.680 1.00 94.12 285 ALA A O 1
ATOM 2177 N N . GLU A 1 286 ? 25.701 19.316 -12.845 1.00 92.88 286 GLU A N 1
ATOM 2178 C CA . GLU A 1 286 ? 24.472 18.890 -13.526 1.00 92.88 286 GLU A CA 1
ATOM 2179 C C . GLU A 1 286 ? 23.773 20.071 -14.222 1.00 92.88 286 GLU A C 1
ATOM 2181 O O . GLU A 1 286 ? 23.315 19.933 -15.356 1.00 92.88 286 GLU A O 1
ATOM 2186 N N . ALA A 1 287 ? 23.723 21.251 -13.591 1.00 89.75 287 ALA A N 1
ATOM 2187 C CA . ALA A 1 287 ? 23.152 22.453 -14.202 1.00 89.75 287 ALA A CA 1
ATOM 2188 C C . ALA A 1 287 ? 23.947 22.904 -15.440 1.00 89.75 287 ALA A C 1
ATOM 2190 O O . ALA A 1 287 ? 23.356 23.179 -16.486 1.00 89.75 287 ALA A O 1
ATOM 2191 N N . LYS A 1 288 ? 25.284 22.911 -15.352 1.00 93.94 288 LYS A N 1
ATOM 2192 C CA . LYS A 1 288 ? 26.165 23.223 -16.489 1.00 93.94 288 LYS A CA 1
ATOM 2193 C C . LYS A 1 288 ? 26.029 22.199 -17.613 1.00 93.94 288 LYS A C 1
ATOM 2195 O O . LYS A 1 288 ? 25.974 22.587 -18.777 1.00 93.94 288 LYS A O 1
ATOM 2200 N N . LEU A 1 289 ? 25.930 20.911 -17.278 1.00 91.19 289 LEU A N 1
ATOM 2201 C CA . LEU A 1 289 ? 25.702 19.846 -18.252 1.00 91.19 289 LEU A CA 1
ATOM 2202 C C . LEU A 1 289 ? 24.373 20.048 -18.988 1.00 91.19 289 LEU A C 1
ATOM 2204 O O . LEU A 1 289 ? 24.346 19.981 -20.212 1.00 91.19 289 LEU A O 1
ATOM 2208 N N . ARG A 1 290 ? 23.286 20.364 -18.272 1.00 86.38 290 ARG A N 1
ATOM 2209 C CA . ARG A 1 290 ? 21.985 20.668 -18.896 1.00 86.38 290 ARG A CA 1
ATOM 2210 C C . ARG A 1 290 ? 22.068 21.862 -19.847 1.00 86.38 290 ARG A C 1
ATOM 2212 O O . ARG A 1 290 ? 21.509 21.805 -20.939 1.00 86.38 290 ARG A O 1
ATOM 2219 N N . GLU A 1 291 ? 22.773 22.926 -19.465 1.00 91.62 291 GLU A N 1
ATOM 2220 C CA . GLU A 1 291 ? 22.978 24.084 -20.341 1.00 91.62 291 GLU A CA 1
ATOM 2221 C C . GLU A 1 291 ? 23.803 23.725 -21.588 1.00 91.62 291 GLU A C 1
ATOM 2223 O O . GLU A 1 291 ? 23.464 24.150 -22.693 1.00 91.62 291 GLU A O 1
ATOM 2228 N N . ALA A 1 292 ? 24.865 22.931 -21.424 1.00 91.12 292 ALA A N 1
ATOM 2229 C CA . ALA A 1 292 ? 25.707 22.473 -22.524 1.00 91.12 292 ALA A CA 1
ATOM 2230 C C . ALA A 1 292 ? 24.922 21.597 -23.509 1.00 91.12 292 ALA A C 1
ATOM 2232 O O . ALA A 1 292 ? 24.936 21.883 -24.703 1.00 91.12 292 ALA A O 1
ATOM 2233 N N . LEU A 1 293 ? 24.162 20.617 -23.008 1.00 86.62 293 LEU A N 1
ATOM 2234 C CA . LEU A 1 293 ? 23.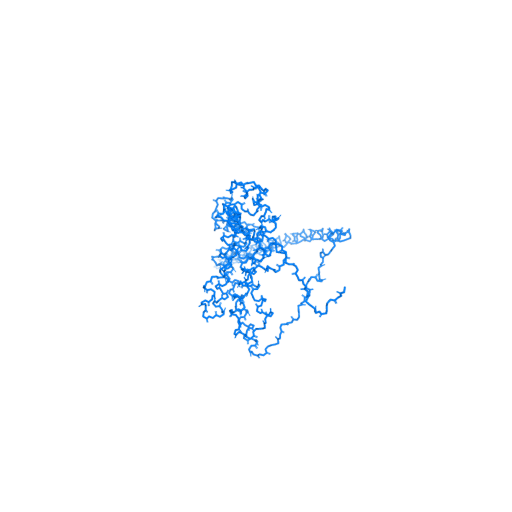291 19.764 -23.822 1.00 86.62 293 LEU A CA 1
ATOM 2235 C C . LEU A 1 293 ? 22.224 20.581 -24.563 1.00 86.62 293 LEU A C 1
ATOM 2237 O O . LEU A 1 293 ? 21.934 20.302 -25.723 1.00 86.62 293 LEU A O 1
ATOM 2241 N 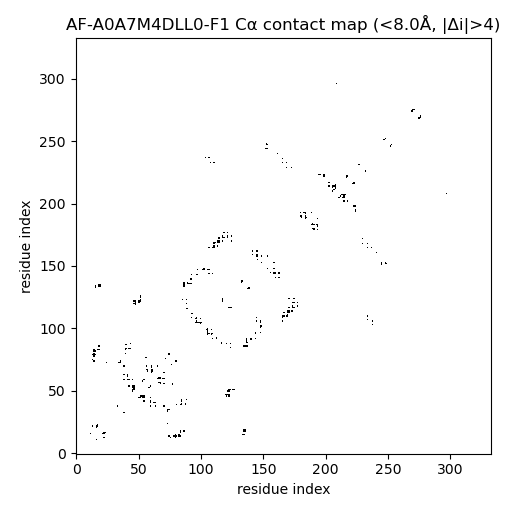N . ARG A 1 294 ? 21.659 21.627 -23.939 1.00 84.50 294 ARG A N 1
ATOM 2242 C CA . ARG A 1 294 ? 20.735 22.548 -24.623 1.00 84.50 294 ARG A CA 1
ATOM 2243 C C . ARG A 1 294 ? 21.417 23.264 -25.792 1.00 84.50 294 ARG A C 1
ATOM 2245 O O . ARG A 1 294 ? 20.857 23.305 -26.881 1.00 84.50 294 ARG A O 1
ATOM 2252 N N . LYS A 1 295 ? 22.623 23.805 -25.586 1.00 90.75 295 LYS A N 1
ATOM 2253 C CA . LYS A 1 295 ? 23.387 24.493 -26.645 1.00 90.75 295 LYS A CA 1
ATOM 2254 C C . LYS A 1 295 ? 23.789 23.550 -27.776 1.00 90.75 295 LYS A C 1
ATOM 2256 O O . LYS A 1 295 ? 23.722 23.940 -28.938 1.00 90.75 295 LYS A O 1
ATOM 2261 N N . GLU A 1 296 ? 24.210 22.334 -27.437 1.00 86.50 296 GLU A N 1
ATOM 2262 C CA . GLU A 1 296 ? 24.529 21.287 -28.409 1.00 86.50 296 GLU A CA 1
ATOM 2263 C C . GLU A 1 296 ? 23.308 20.973 -29.279 1.00 86.50 296 GLU A C 1
ATOM 2265 O O . GLU A 1 296 ? 23.400 21.042 -30.502 1.00 86.50 296 GLU A O 1
ATOM 2270 N N . ARG A 1 297 ? 22.141 20.757 -28.660 1.00 77.69 297 ARG A N 1
ATOM 2271 C CA . ARG A 1 297 ? 20.877 20.528 -29.375 1.00 77.69 297 ARG A CA 1
ATOM 2272 C C . ARG A 1 297 ? 20.493 21.696 -30.281 1.00 77.69 297 ARG A C 1
ATOM 2274 O O . ARG A 1 297 ? 20.280 21.482 -31.467 1.00 77.69 297 ARG A O 1
ATOM 2281 N N . GLU A 1 298 ? 20.514 22.938 -29.785 1.00 86.38 298 GLU A N 1
ATOM 2282 C CA . GLU A 1 298 ? 20.236 24.126 -30.613 1.00 86.38 298 GLU A CA 1
ATOM 2283 C C . GLU A 1 298 ? 21.170 24.231 -31.832 1.00 86.38 298 GLU A C 1
ATOM 2285 O O . GLU A 1 298 ? 20.771 24.724 -32.892 1.00 86.38 298 GLU A O 1
ATOM 2290 N N . ALA A 1 299 ? 22.429 23.807 -31.690 1.00 89.19 299 ALA A N 1
ATOM 2291 C CA . ALA A 1 299 ? 23.386 23.789 -32.788 1.00 89.19 299 ALA A CA 1
ATOM 2292 C C . ALA A 1 299 ? 23.069 22.689 -33.813 1.00 89.19 299 ALA A C 1
ATOM 2294 O O . ALA A 1 299 ? 23.185 22.954 -35.014 1.00 89.19 299 ALA A O 1
ATOM 2295 N N . VAL A 1 300 ? 22.643 21.505 -33.355 1.00 85.62 300 VAL A N 1
ATOM 2296 C CA . VAL A 1 300 ? 22.195 20.390 -34.206 1.00 85.62 300 VAL A CA 1
ATOM 2297 C C . VAL A 1 300 ? 20.945 20.784 -34.992 1.00 85.62 300 VAL A C 1
ATOM 2299 O O . VAL A 1 300 ? 21.002 20.771 -36.219 1.00 85.62 300 VAL A O 1
ATOM 2302 N N . THR A 1 301 ? 19.885 21.274 -34.340 1.00 85.31 301 THR A N 1
ATOM 2303 C CA . THR A 1 301 ? 18.649 21.715 -35.018 1.00 85.31 301 THR A CA 1
ATOM 2304 C C . THR A 1 301 ? 18.943 22.789 -36.074 1.00 85.31 301 THR A C 1
ATOM 2306 O O . THR A 1 301 ? 18.514 22.698 -37.223 1.00 85.31 301 THR A O 1
ATOM 2309 N N . LYS A 1 302 ? 19.786 23.786 -35.751 1.00 88.94 302 LYS A N 1
ATOM 2310 C CA . LYS A 1 302 ? 20.217 24.809 -36.727 1.00 88.94 302 LYS A CA 1
ATOM 2311 C C . LYS A 1 302 ? 21.050 24.234 -37.874 1.00 88.94 302 LYS A C 1
ATOM 2313 O O . LYS A 1 302 ? 21.127 24.851 -38.939 1.00 88.94 302 LYS A O 1
ATOM 2318 N N . ALA A 1 303 ? 21.784 23.145 -37.663 1.00 87.56 303 ALA A N 1
ATOM 2319 C CA . ALA A 1 303 ? 22.529 22.476 -38.725 1.00 87.56 303 ALA A CA 1
ATOM 2320 C C . ALA A 1 303 ? 21.582 21.702 -39.653 1.00 87.56 303 ALA A C 1
ATOM 2322 O O . ALA A 1 303 ? 21.711 21.840 -40.869 1.00 87.56 303 ALA A O 1
ATOM 2323 N N . GLU A 1 304 ? 20.603 20.990 -39.096 1.00 85.00 304 GLU A N 1
ATOM 2324 C CA . GLU A 1 304 ? 19.564 20.273 -39.843 1.00 85.00 304 GLU A CA 1
ATOM 2325 C C . GLU A 1 304 ? 18.711 21.230 -40.685 1.00 85.00 304 GLU A C 1
ATOM 2327 O O . GLU A 1 304 ? 18.592 21.034 -41.894 1.00 85.00 304 GLU A O 1
ATOM 2332 N N . ASP A 1 305 ? 18.249 22.346 -40.113 1.00 86.19 305 ASP A N 1
ATOM 2333 C CA . ASP A 1 305 ? 17.514 23.391 -40.843 1.00 86.19 305 ASP A CA 1
ATOM 2334 C C . ASP A 1 305 ? 18.322 23.973 -42.011 1.00 86.19 305 ASP A C 1
ATOM 2336 O O . ASP A 1 305 ? 17.792 24.267 -43.088 1.00 86.19 305 ASP A O 1
ATOM 2340 N N . ARG A 1 306 ? 19.629 24.186 -41.803 1.00 90.19 306 ARG A N 1
ATOM 2341 C CA . ARG A 1 306 ? 20.530 24.674 -42.859 1.00 90.19 306 ARG A CA 1
ATOM 2342 C C . ARG A 1 306 ? 20.716 23.625 -43.951 1.00 90.19 306 ARG A C 1
ATOM 2344 O O . ARG A 1 306 ? 20.732 23.999 -45.124 1.00 90.19 306 ARG A O 1
ATOM 2351 N N . ALA A 1 307 ? 20.841 22.351 -43.584 1.00 86.00 307 ALA A N 1
ATOM 2352 C CA . ALA A 1 307 ? 20.958 21.245 -44.528 1.00 86.00 307 ALA A CA 1
ATOM 2353 C C . ALA A 1 307 ? 19.675 21.079 -45.361 1.00 86.00 307 ALA A C 1
ATOM 2355 O O . ALA A 1 307 ? 19.766 20.995 -46.585 1.00 86.00 307 ALA A O 1
ATOM 2356 N N . ALA A 1 308 ? 18.498 21.143 -44.732 1.00 85.25 308 ALA A N 1
ATOM 2357 C CA . ALA A 1 308 ? 17.201 21.099 -45.408 1.00 85.25 308 ALA A CA 1
ATOM 2358 C C . ALA A 1 308 ? 17.047 22.252 -46.417 1.00 85.25 308 ALA A C 1
ATOM 2360 O O . ALA A 1 308 ? 16.820 22.019 -47.603 1.00 85.25 308 ALA A O 1
ATOM 2361 N N . LYS A 1 309 ? 17.314 23.501 -46.000 1.00 89.06 309 LYS A N 1
ATOM 2362 C CA . LYS A 1 309 ? 17.267 24.674 -46.899 1.00 89.06 309 LYS A CA 1
ATOM 2363 C C . LYS A 1 309 ? 18.256 24.578 -48.066 1.00 89.06 309 LYS A C 1
ATOM 2365 O O . LYS A 1 309 ? 17.971 25.062 -49.163 1.00 89.06 309 LYS A O 1
ATOM 2370 N N . ALA A 1 310 ? 19.438 24.002 -47.840 1.00 88.44 310 ALA A N 1
ATOM 2371 C CA . ALA A 1 310 ? 20.424 23.788 -48.896 1.00 88.44 310 ALA A CA 1
ATOM 2372 C C . ALA A 1 310 ? 19.957 22.724 -49.904 1.00 88.44 310 ALA A C 1
ATOM 2374 O O . ALA A 1 310 ? 20.120 22.930 -51.109 1.00 88.44 310 ALA A O 1
ATOM 2375 N N . ALA A 1 311 ? 19.340 21.638 -49.427 1.00 85.44 311 ALA A N 1
ATOM 2376 C CA . ALA A 1 311 ? 18.754 20.600 -50.268 1.00 85.44 311 ALA A CA 1
ATOM 2377 C C . ALA A 1 311 ? 17.620 21.156 -51.147 1.00 85.44 311 ALA A C 1
ATOM 2379 O O . ALA A 1 311 ? 17.653 20.967 -52.364 1.00 85.44 311 ALA A O 1
ATOM 2380 N N . ASP A 1 312 ? 16.699 21.935 -50.572 1.00 88.31 312 ASP A N 1
ATOM 2381 C CA . ASP A 1 312 ? 15.604 22.582 -51.311 1.00 88.31 312 ASP A CA 1
ATOM 2382 C C . ASP A 1 312 ? 16.131 23.517 -52.408 1.00 88.31 312 ASP A C 1
ATOM 2384 O O . ASP A 1 312 ? 15.666 23.508 -53.552 1.00 88.31 312 ASP A O 1
ATOM 2388 N N . LYS A 1 313 ? 17.161 24.314 -52.090 1.00 89.75 313 LYS A N 1
ATOM 2389 C CA . LYS A 1 313 ? 17.788 25.222 -53.059 1.00 89.75 313 LYS A CA 1
ATOM 2390 C C . LYS A 1 313 ? 18.468 24.464 -54.202 1.00 89.75 313 LYS A C 1
ATOM 2392 O O . LYS A 1 313 ? 18.355 24.890 -55.353 1.00 89.75 313 LYS A O 1
ATOM 2397 N N . ALA A 1 314 ? 19.155 23.361 -53.903 1.00 86.94 314 ALA A N 1
ATOM 2398 C CA . ALA A 1 314 ? 19.798 22.519 -54.909 1.00 86.94 314 ALA A CA 1
ATOM 2399 C C . ALA A 1 314 ? 18.763 21.852 -55.831 1.00 86.94 314 ALA A C 1
ATOM 2401 O O . ALA A 1 314 ? 18.930 21.868 -57.051 1.00 86.94 314 ALA A O 1
ATOM 2402 N N . GLN A 1 315 ? 17.656 21.349 -55.273 1.00 83.06 315 GLN A N 1
ATOM 2403 C CA . GLN A 1 315 ? 16.543 20.799 -56.054 1.00 83.06 315 GLN A CA 1
ATOM 2404 C C . GLN A 1 315 ? 15.911 21.858 -56.969 1.00 83.06 315 GLN A C 1
ATOM 2406 O O . GLN A 1 315 ? 15.699 21.601 -58.155 1.00 83.06 315 GLN A O 1
ATOM 2411 N N . ALA A 1 316 ? 15.687 23.075 -56.465 1.00 85.62 316 ALA A N 1
ATOM 2412 C CA . ALA A 1 316 ? 15.149 24.177 -57.261 1.00 85.62 316 ALA A CA 1
ATOM 2413 C C . ALA A 1 316 ? 16.094 24.615 -58.398 1.00 85.62 316 ALA A C 1
ATOM 2415 O O . ALA A 1 316 ? 15.635 24.979 -59.482 1.00 85.62 316 ALA A 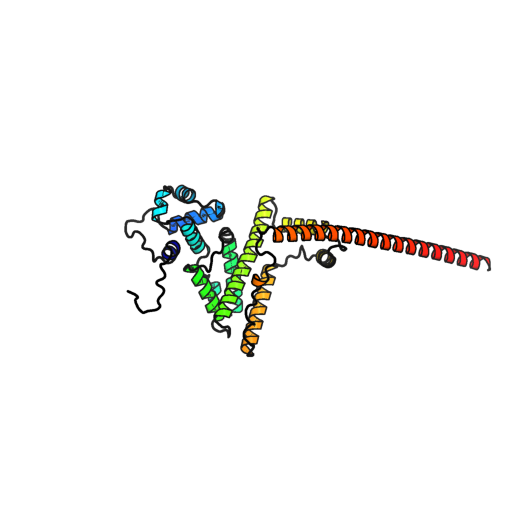O 1
ATOM 2416 N N . GLN A 1 317 ? 17.414 24.584 -58.178 1.00 85.69 317 GLN A N 1
ATOM 2417 C CA . GLN A 1 317 ? 18.404 24.863 -59.226 1.00 85.69 317 GLN A CA 1
ATOM 2418 C C . GLN A 1 317 ? 18.439 23.758 -60.285 1.00 85.69 317 GLN A C 1
ATOM 2420 O O . GLN A 1 317 ? 18.381 24.071 -61.472 1.00 85.69 317 GLN A O 1
ATOM 2425 N N . ALA A 1 318 ? 18.444 22.488 -59.871 1.00 85.50 318 ALA A N 1
ATOM 2426 C CA . ALA A 1 318 ? 18.407 21.351 -60.787 1.00 85.50 318 ALA A CA 1
ATOM 2427 C C . ALA A 1 318 ? 17.130 21.342 -61.648 1.00 85.50 318 ALA A C 1
ATOM 2429 O O . ALA A 1 318 ? 17.195 21.057 -62.842 1.00 85.50 318 ALA A O 1
ATOM 2430 N N . ALA A 1 319 ? 15.978 21.709 -61.076 1.00 84.19 319 ALA A N 1
ATOM 2431 C CA . ALA A 1 319 ? 14.724 21.851 -61.818 1.00 84.19 319 ALA A CA 1
ATOM 2432 C C . ALA A 1 319 ? 14.803 22.956 -62.888 1.00 84.19 319 ALA A C 1
ATOM 2434 O O . ALA A 1 319 ? 14.442 22.721 -64.040 1.00 84.19 319 ALA A O 1
ATOM 2435 N N . LYS A 1 320 ? 15.347 24.133 -62.543 1.00 87.00 320 LYS A N 1
ATOM 2436 C CA . LYS A 1 320 ? 15.552 25.235 -63.502 1.00 87.00 320 LYS A CA 1
ATOM 2437 C C . LYS A 1 320 ? 16.535 24.876 -64.616 1.00 87.00 320 LYS A C 1
ATOM 2439 O O . LYS A 1 320 ? 16.360 25.309 -65.752 1.00 87.00 320 LYS A O 1
ATOM 2444 N N . GLU A 1 321 ? 17.580 24.119 -64.299 1.00 84.31 321 GLU A N 1
ATOM 2445 C CA . GLU A 1 321 ? 18.579 23.698 -65.281 1.00 84.31 321 GLU A CA 1
ATOM 2446 C C . GLU A 1 321 ? 18.017 22.652 -66.251 1.00 84.31 321 GLU A C 1
ATOM 2448 O O . GLU A 1 321 ? 18.230 22.780 -67.456 1.00 84.31 321 GLU A O 1
ATOM 2453 N N . ARG A 1 322 ? 17.208 21.701 -65.762 1.00 85.38 322 ARG A N 1
ATOM 2454 C CA . ARG A 1 322 ? 16.444 20.770 -66.612 1.00 85.38 322 ARG A CA 1
ATOM 2455 C C . ARG A 1 322 ? 15.491 21.510 -67.547 1.00 85.38 322 ARG A C 1
ATOM 2457 O O . ARG A 1 322 ? 15.539 21.289 -68.751 1.00 85.38 322 ARG A O 1
ATOM 2464 N N . GLU A 1 323 ? 14.712 22.457 -67.026 1.00 83.12 323 GLU A N 1
ATOM 2465 C CA . GLU A 1 323 ? 13.782 23.254 -67.838 1.00 83.12 323 GLU A CA 1
ATOM 2466 C C . GLU A 1 323 ? 14.517 24.076 -68.917 1.00 83.12 323 GLU A C 1
ATOM 2468 O O . GLU A 1 323 ? 14.042 24.233 -70.045 1.00 83.12 323 GLU A O 1
ATOM 2473 N N . ARG A 1 324 ? 15.712 24.592 -68.602 1.00 83.00 324 ARG A N 1
ATOM 2474 C CA . ARG A 1 324 ? 16.558 25.298 -69.571 1.00 83.00 324 ARG A CA 1
ATOM 2475 C C . ARG A 1 324 ? 17.107 24.359 -70.646 1.00 83.00 324 ARG A C 1
ATOM 2477 O O . ARG A 1 324 ? 17.079 24.728 -71.818 1.00 83.00 324 ARG A O 1
ATOM 2484 N N . GLN A 1 325 ? 17.587 23.175 -70.268 1.00 81.56 325 GLN A N 1
ATOM 2485 C CA . GLN A 1 325 ? 18.086 22.168 -71.209 1.00 81.56 325 GLN A CA 1
ATOM 2486 C C . GLN A 1 325 ? 16.973 21.673 -72.142 1.00 81.56 325 GLN A C 1
ATOM 2488 O O . GLN A 1 325 ? 17.197 21.554 -73.345 1.00 81.56 325 GLN A O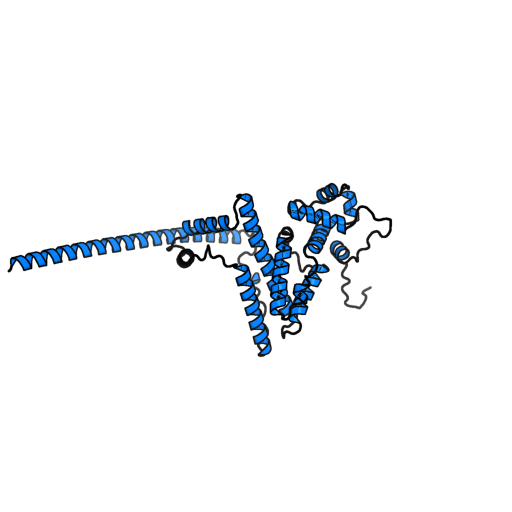 1
ATOM 2493 N N . GLU A 1 326 ? 15.758 21.476 -71.626 1.00 80.50 326 GLU A N 1
ATOM 2494 C CA . GLU A 1 326 ? 14.574 21.128 -72.422 1.00 80.50 326 GLU A CA 1
ATOM 2495 C C . GLU A 1 326 ? 14.199 22.243 -73.411 1.00 80.50 326 GLU A C 1
ATOM 2497 O O . GLU A 1 326 ? 13.970 21.975 -74.592 1.00 80.50 326 GLU A O 1
ATOM 2502 N N . LYS A 1 327 ? 14.215 23.511 -72.978 1.00 79.94 327 LYS A N 1
ATOM 2503 C CA . LYS A 1 327 ? 13.980 24.670 -73.860 1.00 79.94 327 LYS A CA 1
ATOM 2504 C C . LYS A 1 327 ? 15.066 24.839 -74.927 1.00 79.94 327 LYS A C 1
ATOM 2506 O O . LYS A 1 327 ? 14.752 25.199 -76.059 1.00 79.94 327 LYS A O 1
ATOM 2511 N N . GLU A 1 328 ? 16.335 24.600 -74.595 1.00 76.31 328 GLU A N 1
ATOM 2512 C CA . GLU A 1 328 ? 17.447 24.650 -75.557 1.00 76.31 328 GLU A CA 1
ATOM 2513 C C . GLU A 1 328 ? 17.396 23.482 -76.558 1.00 76.31 328 GLU A C 1
ATOM 2515 O O . GLU A 1 328 ? 17.687 23.685 -77.738 1.00 76.31 328 GLU A O 1
ATOM 2520 N N . ALA A 1 329 ? 16.969 22.291 -76.126 1.00 73.19 329 ALA A N 1
ATOM 2521 C CA . ALA A 1 329 ? 16.734 21.145 -77.004 1.00 73.19 329 ALA A CA 1
ATOM 2522 C C . ALA A 1 329 ? 15.561 21.392 -77.968 1.00 73.19 329 ALA A C 1
ATOM 2524 O O . ALA A 1 329 ? 15.691 21.137 -79.163 1.00 73.19 329 ALA A O 1
ATOM 2525 N N . ALA A 1 330 ? 14.462 21.978 -77.486 1.00 71.62 330 ALA A N 1
ATOM 2526 C CA . ALA A 1 330 ? 13.298 22.324 -78.305 1.00 71.62 330 ALA A CA 1
ATOM 2527 C C . ALA A 1 330 ? 13.572 23.426 -79.348 1.00 71.62 330 ALA A C 1
ATOM 2529 O O . ALA A 1 330 ? 12.836 23.547 -80.318 1.00 71.62 330 ALA A O 1
ATOM 2530 N N . ARG A 1 331 ? 14.626 24.233 -79.165 1.00 70.38 331 ARG A N 1
ATOM 2531 C CA . ARG A 1 331 ? 15.017 25.317 -80.085 1.00 70.38 331 ARG A CA 1
ATOM 2532 C C . ARG A 1 331 ? 16.003 24.872 -81.176 1.00 70.38 331 ARG A C 1
ATOM 2534 O O . ARG A 1 331 ? 16.328 25.668 -82.053 1.00 70.38 331 ARG A O 1
ATOM 2541 N N . LYS A 1 332 ? 16.527 23.643 -81.081 1.00 58.91 332 LYS A N 1
ATOM 2542 C CA . LYS A 1 332 ? 17.450 23.018 -82.048 1.00 58.91 332 LYS A CA 1
ATOM 2543 C C . LYS A 1 332 ? 16.757 22.044 -83.017 1.00 58.91 332 LYS A C 1
ATOM 2545 O O . LYS A 1 332 ? 17.445 21.457 -83.849 1.00 58.91 332 LYS A O 1
ATOM 2550 N N . VAL A 1 333 ? 15.438 21.888 -82.899 1.00 52.69 333 VAL A N 1
ATOM 2551 C CA . VAL A 1 333 ? 14.543 21.184 -83.835 1.00 52.69 333 VAL A CA 1
ATOM 2552 C C . VAL A 1 333 ? 13.840 22.224 -84.697 1.00 52.69 333 VAL A C 1
ATOM 2554 O O . VAL A 1 333 ? 13.717 21.977 -85.914 1.00 52.69 333 VAL A O 1
#

Solvent-accessible surface area (backbone atoms only — not comparable to full-atom values): 19184 Å² total; per-residue (Å²): 134,87,78,94,62,95,69,78,83,76,80,69,56,66,45,51,25,46,60,66,63,67,50,77,67,95,75,90,74,78,90,64,98,73,50,66,66,59,52,35,53,51,36,44,59,39,19,66,74,63,30,56,85,60,54,40,67,58,51,40,17,55,77,72,76,48,54,47,78,63,50,48,77,75,42,83,42,72,66,34,46,52,51,44,29,48,47,60,61,62,35,71,71,58,64,66,39,74,68,39,93,42,46,68,57,14,52,52,40,46,29,52,53,48,26,50,35,38,64,71,36,56,40,62,77,74,54,79,86,88,68,83,71,82,39,60,32,52,45,46,42,51,48,54,48,43,60,45,46,65,90,46,84,61,51,72,70,54,44,52,51,50,44,51,50,42,54,49,49,21,52,49,47,33,51,53,51,50,51,45,51,50,55,13,56,78,70,76,44,52,53,71,56,45,46,49,52,49,39,52,51,50,58,73,72,54,42,58,91,82,35,50,69,58,39,53,36,52,76,69,42,66,67,75,54,90,70,57,68,56,63,52,46,52,51,54,51,50,52,52,52,52,50,49,48,52,38,47,72,74,66,48,77,78,81,78,77,87,74,69,71,72,81,70,52,87,70,65,61,75,83,40,68,67,55,47,50,54,53,50,54,49,53,52,50,53,51,52,49,53,53,49,54,50,53,52,49,57,51,49,55,55,47,51,55,50,50,52,54,51,50,54,52,50,52,55,50,53,52,52,50,50,55,48,51,52,53,55,55,66,71,74,111

pLDDT: mean 86.29, std 12.9, range [33.91, 98.12]

Mean predicted aligned error: 11.91 Å